Protein AF-0000000086685197 (afdb_homodimer)

Organism: NCBI:txid175570

Foldseek 3Di:
DDADDQVRVQVLCVVLVVLLVVLVVLVVLLVQQVQCADDVRDDDPQDHDVSNVVSVVSNVVSVVVSVVSQWDFPDVVWTKTWGWHDDPNFTKTQIDTPPDPTRFWIAGPVPPDVRIDGHDD/DDADDQVRVQVLCVVLVVLLVVLVVLVVLLVQQVQCADDVRDHDPQDHDVSNVVSVVSNVVSVVVSVVSQWDFPDVVWTKTWGWHDDPNFTKTQIDTPPDPTRFWIAGPVPPDVRIDGHDD

Sequence (242 aa):
MGLFTVPQARAELTRLRPVLDEIVVVRADLVELTAALAVGGPPTDLGGLPERKAAEARLNELMTEVQETGADLKGVAPLLLDFPADLDGVPVLLCWLEGEAELTWYHRTDLGFPGRRRLADMGLFTVPQARAELTRLRPVLDEIVVVRADLVELTAALAVGGPPTDLGGLPERKAAEARLNELMTEVQETGADLKGVAPLLLDFPADLDGVPVLLCWLEGEAELTWYHRTDLGFPGRRRLAD

pLDDT: mean 96.23, std 4.69, range [62.31, 98.88]

Radius of gyration: 19.55 Å; Cα contacts (8 Å, |Δi|>4): 375; chains: 2; bounding box: 46×55×46 Å

Solvent-accessible surface area (backbone atoms only — not comparable to full-atom values): 13184 Å² total; per-residue (Å²): 134,82,71,41,52,69,70,55,44,47,50,50,48,61,69,41,42,68,54,55,56,46,42,48,53,35,44,15,49,29,46,50,38,52,48,32,70,38,92,86,32,58,86,64,92,81,62,50,68,71,45,31,53,50,30,50,54,49,41,50,53,48,54,51,58,51,53,71,72,65,41,40,75,76,37,77,76,61,38,28,38,28,31,48,25,65,58,96,85,40,61,26,27,42,36,35,46,52,68,38,92,63,75,52,31,26,21,42,68,89,59,37,73,54,28,36,41,73,54,81,130,133,83,73,40,50,73,70,55,45,46,51,51,49,60,70,40,42,68,53,55,55,46,44,49,53,35,43,14,49,30,47,51,37,52,47,31,69,37,93,89,32,58,86,63,92,83,62,50,69,71,46,32,52,49,30,51,53,49,42,52,52,48,54,51,58,51,51,72,72,68,41,41,75,76,37,78,74,60,39,30,38,29,32,48,24,67,59,96,85,39,61,27,25,42,37,35,46,51,69,39,91,64,74,51,31,26,21,42,67,90,58,37,72,56,28,38,40,74,55,82,132

Structure (mmCIF, N/CA/C/O backbone):
data_AF-0000000086685197-model_v1
#
loop_
_entity.id
_entity.type
_entity.pdbx_description
1 polymer 'DUF2203 domain-containing protein'
#
loop_
_atom_site.group_PDB
_atom_site.id
_atom_site.type_symbol
_atom_site.label_atom_id
_atom_site.label_alt_id
_atom_site.label_comp_id
_atom_site.label_asym_id
_atom_site.label_entity_id
_atom_site.label_seq_id
_atom_site.pdbx_PDB_ins_code
_atom_site.Cartn_x
_atom_site.Cartn_y
_atom_site.Cartn_z
_atom_site.occupancy
_atom_site.B_iso_or_equiv
_atom_site.auth_seq_id
_atom_site.auth_comp_id
_atom_site.auth_asym_id
_atom_site.auth_atom_id
_atom_site.pdbx_PDB_model_num
ATOM 1 N N . MET A 1 1 ? -23.672 9.43 1.487 1 62.31 1 MET A N 1
ATOM 2 C CA . MET A 1 1 ? -23.172 8.453 2.453 1 62.31 1 MET A CA 1
ATOM 3 C C . MET A 1 1 ? -22.594 9.141 3.682 1 62.31 1 MET A C 1
ATOM 5 O O . MET A 1 1 ? -22.141 10.289 3.6 1 62.31 1 MET A O 1
ATOM 9 N N . GLY A 1 2 ? -22.953 8.672 4.969 1 82.62 2 GLY A N 1
ATOM 10 C CA . GLY A 1 2 ? -22.641 9.414 6.18 1 82.62 2 GLY A CA 1
ATOM 11 C C . GLY A 1 2 ? -21.188 9.297 6.586 1 82.62 2 GLY A C 1
ATOM 12 O O . GLY A 1 2 ? -20.422 8.523 6 1 82.62 2 GLY A O 1
ATOM 13 N N . LEU A 1 3 ? -20.609 10.195 7.43 1 94 3 LEU A N 1
ATOM 14 C CA . LEU A 1 3 ? -19.266 10.219 8 1 94 3 LEU A CA 1
ATOM 15 C C . LEU A 1 3 ? -19.094 9.094 9.008 1 94 3 LEU A C 1
ATOM 17 O O . LEU A 1 3 ? -20.031 8.711 9.703 1 94 3 LEU A O 1
ATOM 21 N N . PHE A 1 4 ? -17.953 8.469 8.984 1 97.38 4 PHE A N 1
ATOM 22 C CA . PHE A 1 4 ? -17.594 7.473 9.984 1 97.38 4 PHE A CA 1
ATOM 23 C C . PHE A 1 4 ? -16.859 8.117 11.148 1 97.38 4 PHE A C 1
ATOM 25 O O . PHE A 1 4 ? -16.125 9.086 10.969 1 97.38 4 PHE A O 1
ATOM 32 N N . THR A 1 5 ? -17.141 7.512 12.305 1 96.81 5 THR A N 1
ATOM 33 C CA . THR A 1 5 ? -16.172 7.691 13.383 1 96.81 5 THR A CA 1
ATOM 34 C C . THR A 1 5 ? -15.047 6.676 13.266 1 96.81 5 THR A C 1
ATOM 36 O O . THR A 1 5 ? -15.164 5.684 12.539 1 96.81 5 THR A O 1
ATOM 39 N N . VAL A 1 6 ? -13.969 6.957 14.031 1 97.25 6 VAL A N 1
ATOM 40 C CA . VAL A 1 6 ? -12.828 6.047 14 1 97.25 6 VAL A CA 1
ATOM 41 C C . VAL A 1 6 ? -13.266 4.656 14.461 1 97.25 6 VAL A C 1
ATOM 43 O O . VAL A 1 6 ? -13.016 3.66 13.781 1 97.25 6 VAL A O 1
ATOM 46 N N . PRO A 1 7 ? -14.023 4.5 15.602 1 97.44 7 PRO A N 1
ATOM 47 C CA . PRO A 1 7 ? -14.461 3.164 16.016 1 97.44 7 PRO A CA 1
ATOM 48 C C . PRO A 1 7 ? -15.352 2.49 14.977 1 97.44 7 PRO A C 1
ATOM 50 O O . PRO A 1 7 ? -15.242 1.282 14.75 1 97.44 7 PRO A O 1
ATOM 53 N N . GLN A 1 8 ? -16.219 3.207 14.328 1 97.06 8 GLN A N 1
ATOM 54 C CA . GLN A 1 8 ? -17.094 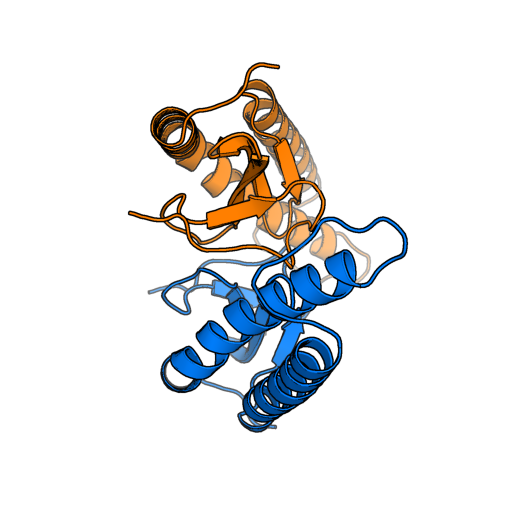2.645 13.305 1 97.06 8 GLN A CA 1
ATOM 55 C C . GLN A 1 8 ? -16.297 2.137 12.109 1 97.06 8 GLN A C 1
ATOM 57 O O . GLN A 1 8 ? -16.562 1.049 11.594 1 97.06 8 GLN A O 1
ATOM 62 N N . ALA A 1 9 ? -15.375 2.961 11.68 1 97.56 9 ALA A N 1
ATOM 63 C CA . ALA A 1 9 ? -14.523 2.566 10.562 1 97.56 9 ALA A CA 1
ATOM 64 C C . ALA A 1 9 ? -13.727 1.31 10.891 1 97.56 9 ALA A C 1
ATOM 66 O O . ALA A 1 9 ? -13.609 0.405 10.062 1 97.56 9 ALA A O 1
ATOM 67 N N . ARG A 1 10 ? -13.172 1.265 12.117 1 97.88 10 ARG A N 1
ATOM 68 C CA . ARG A 1 10 ? -12.406 0.1 12.547 1 97.88 10 ARG A CA 1
ATOM 69 C C . ARG A 1 10 ? -13.281 -1.146 12.594 1 97.88 10 ARG A C 1
ATOM 71 O O . ARG A 1 10 ? -12.852 -2.234 12.211 1 97.88 10 ARG A O 1
ATOM 78 N N . ALA A 1 11 ? -14.477 -0.985 13.031 1 97.44 11 ALA A N 1
ATOM 79 C CA . ALA A 1 11 ? -15.414 -2.107 13.07 1 97.44 11 ALA A CA 1
ATOM 80 C C . ALA A 1 11 ? -15.742 -2.59 11.656 1 97.44 11 ALA A C 1
ATOM 82 O O . ALA A 1 11 ? -15.797 -3.795 11.406 1 97.44 11 ALA A O 1
ATOM 83 N N . GLU A 1 12 ? -15.992 -1.615 10.805 1 97 12 GLU A N 1
ATOM 84 C CA . GLU A 1 12 ? -16.281 -1.968 9.422 1 97 12 GLU A CA 1
ATOM 85 C C . GLU A 1 12 ? -15.102 -2.676 8.766 1 97 12 GLU A C 1
ATOM 87 O O . GLU A 1 12 ? -15.281 -3.654 8.039 1 97 12 GLU A O 1
ATOM 92 N N . LEU A 1 13 ? -13.93 -2.186 8.984 1 97.62 13 LEU A N 1
ATOM 93 C CA . LEU A 1 13 ? -12.734 -2.834 8.445 1 97.62 13 LEU A CA 1
ATOM 94 C C . LEU A 1 13 ? -12.617 -4.262 8.969 1 97.62 13 LEU A C 1
ATOM 96 O O . LEU A 1 13 ? -12.312 -5.184 8.211 1 97.62 13 LEU A O 1
ATOM 100 N N . THR A 1 14 ? -12.805 -4.438 10.242 1 97.62 14 THR A N 1
ATOM 101 C CA . THR A 1 14 ? -12.742 -5.766 10.836 1 97.62 14 THR A CA 1
ATOM 102 C C . THR A 1 14 ? -13.727 -6.711 10.156 1 97.62 14 THR A C 1
ATOM 104 O O . THR A 1 14 ? -13.383 -7.848 9.836 1 97.62 14 THR A O 1
ATOM 107 N N . ARG A 1 15 ? -14.898 -6.246 9.883 1 96.56 15 ARG A N 1
ATOM 108 C CA . ARG A 1 15 ? -15.93 -7.035 9.211 1 96.56 15 ARG A CA 1
ATOM 109 C C . ARG A 1 15 ? -15.508 -7.387 7.793 1 96.56 15 ARG A C 1
ATOM 111 O O . ARG A 1 15 ? -15.797 -8.484 7.309 1 96.56 15 ARG A O 1
ATOM 118 N N . LEU A 1 16 ? -14.805 -6.484 7.172 1 97.44 16 LEU A N 1
ATOM 119 C CA . LEU A 1 16 ? -14.438 -6.621 5.766 1 97.44 16 LEU A CA 1
ATOM 120 C C . LEU A 1 16 ? -13.188 -7.477 5.605 1 97.44 16 LEU A C 1
ATOM 122 O O . LEU A 1 16 ? -12.852 -7.891 4.492 1 97.44 16 LEU A O 1
ATOM 126 N N . ARG A 1 17 ? -12.547 -7.777 6.664 1 97.75 17 ARG A N 1
ATOM 127 C CA . ARG A 1 17 ? -11.219 -8.375 6.598 1 97.75 17 ARG A CA 1
ATOM 128 C C . ARG A 1 17 ? -11.242 -9.672 5.793 1 97.75 17 ARG A C 1
ATOM 130 O O . ARG A 1 17 ? -10.422 -9.859 4.887 1 97.75 17 ARG A O 1
ATOM 137 N N . PRO A 1 18 ? -12.188 -10.586 6.031 1 98 18 PRO A N 1
ATOM 138 C CA . PRO A 1 18 ? -12.188 -11.812 5.234 1 98 18 PRO A CA 1
ATOM 139 C C . PRO A 1 18 ? -12.367 -11.547 3.74 1 98 18 PRO A C 1
ATOM 141 O O . PRO A 1 18 ? -11.773 -12.242 2.91 1 98 18 PRO A O 1
ATOM 144 N N . VAL A 1 19 ? -13.195 -10.578 3.426 1 98.25 19 VAL A N 1
ATOM 145 C CA . VAL A 1 19 ? -13.438 -10.211 2.037 1 98.25 19 VAL A CA 1
ATOM 146 C C . VAL A 1 19 ? -12.164 -9.648 1.416 1 98.25 19 VAL A C 1
ATOM 148 O O . VAL A 1 19 ? -11.773 -10.047 0.314 1 98.25 19 VAL A O 1
ATOM 151 N N . LEU A 1 20 ? -11.492 -8.781 2.117 1 98.12 20 LEU A N 1
ATOM 152 C CA . LEU A 1 20 ? -10.266 -8.156 1.633 1 98.12 20 LEU A CA 1
ATOM 153 C C . LEU A 1 20 ? -9.164 -9.188 1.448 1 98.12 20 LEU A C 1
ATOM 155 O O . LEU A 1 20 ? -8.438 -9.156 0.452 1 98.12 20 LEU A O 1
ATOM 159 N N . ASP A 1 21 ? -9.062 -10.102 2.379 1 98.06 21 ASP A N 1
ATOM 160 C CA . ASP A 1 21 ? -8.078 -11.172 2.266 1 98.06 21 ASP A CA 1
ATOM 161 C C . ASP A 1 21 ? -8.328 -12.023 1.022 1 98.06 21 ASP A C 1
ATOM 163 O O . ASP A 1 21 ? -7.391 -12.391 0.317 1 98.06 21 ASP A O 1
ATOM 167 N N . GLU A 1 22 ? -9.57 -12.289 0.826 1 98.62 22 GLU A N 1
ATOM 168 C CA . GLU A 1 22 ? -9.906 -13.094 -0.341 1 98.62 22 GLU A CA 1
ATOM 169 C C . GLU A 1 22 ? -9.633 -12.336 -1.637 1 98.62 22 GLU A C 1
ATOM 171 O O . GLU A 1 22 ? -9.195 -12.93 -2.627 1 98.62 22 GLU A O 1
ATOM 176 N N . ILE A 1 23 ? -9.914 -11.062 -1.688 1 98.62 23 ILE A N 1
ATOM 177 C CA . ILE A 1 23 ? -9.648 -10.25 -2.871 1 98.62 23 ILE A CA 1
ATOM 178 C C . ILE A 1 23 ? -8.18 -10.383 -3.271 1 98.62 23 ILE A C 1
ATOM 180 O O . ILE A 1 23 ? -7.867 -10.586 -4.445 1 98.62 23 ILE A O 1
ATOM 184 N N . VAL A 1 24 ? -7.32 -10.336 -2.322 1 98.56 24 VAL A N 1
ATOM 185 C CA . VAL A 1 24 ? -5.887 -10.383 -2.59 1 98.56 24 VAL A CA 1
ATOM 186 C C . VAL A 1 24 ? -5.516 -11.734 -3.197 1 98.56 24 VAL A C 1
ATOM 188 O O . VAL A 1 24 ? -4.734 -11.797 -4.148 1 98.56 24 VAL A O 1
ATOM 191 N N . VAL A 1 25 ? -6.09 -12.781 -2.717 1 98.5 25 VAL A N 1
ATOM 192 C CA . VAL A 1 25 ? -5.801 -14.125 -3.213 1 98.5 25 VAL A CA 1
ATOM 193 C C . VAL A 1 25 ? -6.355 -14.281 -4.625 1 98.5 25 VAL A C 1
ATOM 195 O O . VAL A 1 25 ? -5.652 -14.742 -5.531 1 98.5 25 VAL A O 1
ATOM 198 N N . VAL A 1 26 ? -7.578 -13.898 -4.785 1 98.81 26 VAL A N 1
ATOM 199 C CA . VAL A 1 26 ? -8.242 -14.078 -6.07 1 98.81 26 VAL A CA 1
ATOM 200 C C . VAL A 1 26 ? -7.59 -13.188 -7.121 1 98.81 26 VAL A C 1
ATOM 202 O O . VAL A 1 26 ? -7.449 -13.586 -8.281 1 98.81 26 VAL A O 1
ATOM 205 N N . ARG A 1 27 ? -7.238 -11.984 -6.734 1 98.81 27 ARG A N 1
ATOM 206 C CA . ARG A 1 27 ? -6.52 -11.086 -7.637 1 98.81 27 ARG A CA 1
ATOM 207 C C . ARG A 1 27 ? -5.242 -11.734 -8.156 1 98.81 27 ARG A C 1
ATOM 209 O O . ARG A 1 27 ? -4.977 -11.727 -9.359 1 98.81 27 ARG A O 1
ATOM 216 N N . ALA A 1 28 ? -4.516 -12.32 -7.254 1 98.62 28 ALA A N 1
ATOM 217 C CA . ALA A 1 28 ? -3.27 -12.984 -7.637 1 98.62 28 ALA A CA 1
ATOM 218 C C . ALA A 1 28 ? -3.537 -14.156 -8.57 1 98.62 28 ALA A C 1
ATOM 220 O O . ALA A 1 28 ? -2.803 -14.367 -9.539 1 98.62 28 ALA A O 1
ATOM 221 N N . ASP A 1 29 ? -4.555 -14.922 -8.258 1 98.75 29 ASP A N 1
ATOM 222 C CA . ASP A 1 29 ? -4.93 -16.031 -9.125 1 98.75 29 ASP A CA 1
ATOM 223 C C . ASP A 1 29 ? -5.285 -15.539 -10.531 1 98.75 29 ASP A C 1
ATOM 225 O O . ASP A 1 29 ? -4.848 -16.125 -11.523 1 98.75 29 ASP A O 1
ATOM 229 N N . LEU A 1 30 ? -6.055 -14.516 -10.547 1 98.75 30 LEU A N 1
ATOM 230 C CA . LEU A 1 30 ? -6.516 -13.984 -11.828 1 98.75 30 LEU A CA 1
ATOM 231 C C . LEU A 1 30 ? -5.34 -13.523 -12.68 1 98.75 30 LEU A C 1
ATOM 233 O O . LEU A 1 30 ? -5.281 -13.812 -13.875 1 98.75 30 LEU A O 1
ATOM 237 N N . VAL A 1 31 ? -4.457 -12.867 -12.086 1 98.56 31 VAL A N 1
ATOM 238 C CA . VAL A 1 31 ? -3.281 -12.367 -12.789 1 98.56 31 VAL A CA 1
ATOM 239 C C . VAL A 1 31 ? -2.453 -13.539 -13.32 1 98.56 31 VAL A C 1
ATOM 241 O O . VAL A 1 31 ? -2.014 -13.523 -14.469 1 98.56 31 VAL A O 1
ATOM 244 N N . GLU A 1 32 ? -2.211 -14.5 -12.461 1 98.44 32 GLU A N 1
ATOM 245 C CA . GLU A 1 32 ? -1.423 -15.664 -12.867 1 98.44 32 GLU A CA 1
ATOM 246 C C . GLU A 1 32 ? -2.107 -16.422 -14 1 98.44 32 GLU A C 1
ATOM 248 O O . GLU A 1 32 ? -1.463 -16.797 -14.984 1 98.44 32 GLU A O 1
ATOM 253 N N . LEU A 1 33 ? -3.381 -16.672 -13.891 1 98.69 33 LEU A N 1
ATOM 254 C CA . LEU A 1 33 ? -4.148 -17.359 -14.922 1 98.69 33 LEU A CA 1
ATOM 255 C C . LEU A 1 33 ? -4.125 -16.594 -16.234 1 98.69 33 LEU A C 1
ATOM 257 O O . LEU A 1 33 ? -3.98 -17.188 -17.312 1 98.69 33 LEU A O 1
ATOM 261 N N . THR A 1 34 ? -4.285 -15.281 -16.125 1 98.56 34 THR A N 1
ATOM 262 C CA . THR A 1 34 ? -4.273 -14.438 -17.328 1 98.56 34 THR A CA 1
ATOM 263 C C . THR A 1 34 ? -2.932 -14.547 -18.047 1 98.56 34 THR A C 1
ATOM 265 O O . THR A 1 34 ? -2.889 -14.703 -19.266 1 98.56 34 THR A O 1
ATOM 268 N N . ALA A 1 35 ? -1.875 -14.445 -17.266 1 97.81 35 ALA A N 1
ATOM 269 C CA . ALA A 1 35 ? -0.54 -14.562 -17.844 1 97.81 35 ALA A CA 1
ATOM 270 C C . ALA A 1 35 ? -0.349 -15.93 -18.5 1 97.81 35 ALA A C 1
ATOM 272 O O . ALA A 1 35 ? 0.244 -16.031 -19.578 1 97.81 35 ALA A O 1
ATOM 273 N N . ALA A 1 36 ? -0.825 -16.938 -17.875 1 97.56 36 ALA A N 1
ATOM 274 C CA . ALA A 1 36 ? -0.65 -18.297 -18.359 1 97.56 36 ALA A CA 1
ATOM 275 C C . ALA A 1 36 ? -1.398 -18.516 -19.672 1 97.56 36 ALA A C 1
ATOM 277 O O . ALA A 1 36 ? -0.984 -19.312 -20.516 1 97.56 36 ALA A O 1
ATOM 278 N N . LEU A 1 37 ? -2.498 -17.797 -19.844 1 97.56 37 LEU A N 1
ATOM 279 C CA . LEU A 1 37 ? -3.361 -17.984 -21.016 1 97.56 37 LEU A CA 1
ATOM 280 C C . LEU A 1 37 ? -2.877 -17.156 -22.188 1 97.56 37 LEU A C 1
ATOM 282 O O . LEU A 1 37 ? -3.379 -17.312 -23.312 1 97.56 37 LEU A O 1
ATOM 286 N N . ALA A 1 38 ? -1.922 -16.281 -21.938 1 96.38 38 ALA A N 1
ATOM 287 C CA . ALA A 1 38 ? -1.331 -15.531 -23.031 1 96.38 38 ALA A CA 1
ATOM 288 C C . ALA A 1 38 ? -0.514 -16.438 -23.953 1 96.38 38 ALA A C 1
ATOM 290 O O . ALA A 1 38 ? -0.063 -17.5 -23.531 1 96.38 38 ALA A O 1
ATOM 291 N N . VAL A 1 39 ? -0.346 -16.031 -25.203 1 95.25 39 VAL A N 1
ATOM 292 C CA . VAL A 1 39 ? 0.498 -16.781 -26.125 1 95.25 39 VAL A CA 1
ATOM 293 C C . VAL A 1 39 ? 1.918 -16.875 -25.578 1 95.25 39 VAL A C 1
ATOM 295 O O . VAL A 1 39 ? 2.57 -15.852 -25.344 1 95.25 39 VAL A O 1
ATOM 298 N N . GLY A 1 40 ? 2.422 -18.078 -25.344 1 94 40 GLY A N 1
ATOM 299 C CA . GLY A 1 40 ? 3.766 -18.297 -24.828 1 94 40 GLY A CA 1
ATOM 300 C C . GLY A 1 40 ? 3.869 -18.078 -23.344 1 94 40 GLY A C 1
ATOM 301 O O . GLY A 1 40 ? 4.973 -17.969 -22.797 1 94 40 GLY A O 1
ATOM 302 N N . GLY A 1 41 ? 2.74 -18 -22.688 1 93.31 41 GLY A N 1
ATOM 303 C CA . GLY A 1 41 ? 2.744 -17.781 -21.25 1 93.31 41 GLY A CA 1
ATOM 304 C C . GLY A 1 41 ? 3.201 -18.984 -20.453 1 93.31 41 GLY A C 1
ATOM 305 O O . GLY A 1 41 ? 3.027 -20.125 -20.906 1 93.31 41 GLY A O 1
ATOM 306 N N . PRO A 1 42 ? 3.84 -18.719 -19.391 1 91.94 42 PRO A N 1
ATOM 307 C CA . PRO A 1 42 ? 4.266 -19.844 -18.562 1 91.94 42 PRO A CA 1
ATOM 308 C C . PRO A 1 42 ? 3.094 -20.688 -18.047 1 91.94 42 PRO A C 1
ATOM 310 O O . PRO A 1 42 ? 2.016 -20.141 -17.781 1 91.94 42 PRO A O 1
ATOM 313 N N . PRO A 1 43 ? 3.35 -21.969 -17.906 1 92.44 43 PRO A N 1
ATOM 314 C CA . PRO A 1 43 ? 2.277 -22.828 -17.375 1 92.44 43 PRO A CA 1
ATOM 315 C C . PRO A 1 43 ? 1.929 -22.516 -15.922 1 92.44 43 PRO A C 1
ATOM 317 O O . PRO A 1 43 ? 2.707 -21.859 -15.227 1 92.44 43 PRO A O 1
ATOM 320 N N . THR A 1 44 ? 0.73 -22.844 -15.516 1 96.44 44 THR A N 1
ATOM 321 C CA . THR A 1 44 ? 0.272 -22.703 -14.133 1 96.44 44 THR A CA 1
ATOM 322 C C . THR A 1 44 ? -0.545 -23.906 -13.711 1 96.44 44 THR A C 1
ATOM 324 O O . THR A 1 44 ? -1.189 -24.562 -14.539 1 96.44 44 THR A O 1
ATOM 327 N N . ASP A 1 45 ? -0.482 -24.141 -12.438 1 96.19 45 ASP A N 1
ATOM 328 C CA . ASP A 1 45 ? -1.273 -25.234 -11.891 1 96.19 45 ASP A CA 1
ATOM 329 C C . ASP A 1 45 ? -2.666 -24.766 -11.477 1 96.19 45 ASP A C 1
ATOM 331 O O . ASP A 1 45 ? -3.484 -25.562 -11.008 1 96.19 45 ASP A O 1
ATOM 335 N N . LEU A 1 46 ? -3.041 -23.5 -11.719 1 97.81 46 LEU A N 1
ATOM 336 C CA . LEU A 1 46 ? -4.289 -22.922 -11.219 1 97.81 46 LEU A CA 1
ATOM 337 C C . LEU A 1 46 ? -5.449 -23.266 -12.148 1 97.81 46 LEU A C 1
ATOM 339 O O . LEU A 1 46 ? -6.613 -23.078 -11.781 1 97.81 46 LEU A O 1
ATOM 343 N N . GLY A 1 47 ? -5.164 -23.734 -13.359 1 97.69 47 GLY A N 1
ATOM 344 C CA . GLY A 1 47 ? -6.207 -24.078 -14.312 1 97.69 47 GLY A CA 1
ATOM 345 C C . GLY A 1 47 ? -6.109 -23.312 -15.617 1 97.69 47 GLY A C 1
ATOM 346 O O . GLY A 1 47 ? -5.012 -22.969 -16.062 1 97.69 47 GLY A O 1
ATOM 347 N N . GLY A 1 48 ? -7.27 -23.141 -16.312 1 97.56 48 GLY A N 1
ATOM 348 C CA . GLY A 1 48 ? -7.324 -22.469 -17.594 1 97.56 48 GLY A CA 1
ATOM 349 C C . GLY A 1 48 ? -8.406 -21.406 -17.672 1 97.56 48 GLY A C 1
ATOM 350 O O . GLY A 1 48 ? -8.602 -20.656 -16.719 1 97.56 48 GLY A O 1
ATOM 351 N N . LEU A 1 49 ? -8.961 -21.375 -18.828 1 98.31 49 LEU A N 1
ATOM 352 C CA . LEU A 1 49 ? -9.93 -20.328 -19.109 1 98.31 49 LEU A CA 1
ATOM 353 C C . LEU A 1 49 ? -11.109 -20.391 -18.156 1 98.31 49 LEU A C 1
ATOM 355 O O . LEU A 1 49 ? -11.562 -19.359 -17.641 1 98.31 49 LEU A O 1
ATOM 359 N N . PRO A 1 50 ? -11.648 -21.594 -17.859 1 98.69 50 PRO A N 1
ATOM 360 C CA . PRO A 1 50 ? -12.766 -21.625 -16.922 1 98.69 50 PRO A CA 1
ATOM 361 C C . PRO A 1 50 ? -12.406 -21.047 -15.547 1 98.69 50 PRO A C 1
ATOM 363 O O . PRO A 1 50 ? -13.188 -20.297 -14.961 1 98.69 50 PRO A O 1
ATOM 366 N N . GLU A 1 51 ? -11.219 -21.328 -15.055 1 98.81 51 GLU A N 1
ATOM 367 C CA . GLU A 1 51 ? -10.75 -20.812 -13.766 1 98.81 51 GLU A CA 1
ATOM 368 C C . GLU A 1 51 ? -10.539 -19.312 -13.812 1 98.81 51 GLU A C 1
ATOM 370 O O . GLU A 1 51 ? -10.828 -18.609 -12.844 1 98.81 51 GLU A O 1
ATOM 375 N N . ARG A 1 52 ? -9.984 -18.844 -14.898 1 98.75 52 ARG A N 1
ATOM 376 C CA . ARG A 1 52 ? -9.797 -17.406 -15.031 1 98.75 52 ARG A CA 1
ATOM 377 C C . ARG A 1 52 ? -11.125 -16.672 -14.961 1 98.75 52 ARG A C 1
ATOM 379 O O . ARG A 1 52 ? -11.25 -15.656 -14.266 1 98.75 52 ARG A O 1
ATOM 386 N N . LYS A 1 53 ? -12.094 -17.188 -15.688 1 98.81 53 LYS A N 1
ATOM 387 C CA . LYS A 1 53 ? -13.422 -16.578 -15.695 1 98.81 53 LYS A CA 1
ATOM 388 C C . LYS A 1 53 ? -14.055 -16.609 -14.305 1 98.81 53 LYS A C 1
ATOM 390 O O . LYS A 1 53 ? -14.688 -15.648 -13.883 1 98.81 53 LYS A O 1
ATOM 395 N N . ALA A 1 54 ? -13.883 -17.703 -13.648 1 98.88 54 ALA A N 1
ATOM 396 C CA . ALA A 1 54 ? -14.406 -17.828 -12.289 1 98.88 54 ALA A CA 1
ATOM 397 C C . ALA A 1 54 ? -13.734 -16.828 -11.352 1 98.88 54 ALA A C 1
ATOM 399 O O . ALA A 1 54 ? -14.398 -16.203 -10.516 1 98.88 54 ALA A O 1
ATOM 400 N N . ALA A 1 55 ? -12.43 -16.688 -11.438 1 98.81 55 ALA A N 1
ATOM 401 C CA . ALA A 1 55 ? -11.688 -15.742 -10.617 1 98.81 55 ALA A CA 1
ATOM 402 C C . ALA A 1 55 ? -12.148 -14.312 -10.875 1 98.81 55 ALA A C 1
ATOM 404 O O . ALA A 1 55 ? -12.297 -13.516 -9.945 1 98.81 55 ALA A O 1
ATOM 405 N N . GLU A 1 56 ? -12.305 -14.023 -12.125 1 98.81 56 GLU A N 1
ATOM 406 C CA . GLU A 1 56 ? -12.773 -12.688 -12.5 1 98.81 56 GLU A CA 1
ATOM 407 C C . GLU A 1 56 ? -14.148 -12.406 -11.898 1 98.81 56 GLU A C 1
ATOM 409 O O . GLU A 1 56 ? -14.375 -11.328 -11.336 1 98.81 56 GLU A O 1
ATOM 414 N N . ALA A 1 57 ? -15.062 -13.32 -12.094 1 98.81 57 ALA A N 1
ATOM 415 C CA . ALA A 1 57 ? -16.406 -13.172 -11.547 1 98.81 57 ALA A CA 1
ATOM 416 C C . ALA A 1 57 ? -16.359 -13.008 -10.031 1 98.81 57 ALA A C 1
ATOM 418 O O . ALA A 1 57 ? -17.047 -12.133 -9.477 1 98.81 57 ALA A O 1
ATOM 419 N N . ARG A 1 58 ? -15.578 -13.844 -9.391 1 98.81 58 ARG A N 1
ATOM 420 C CA . ARG A 1 58 ? -15.461 -13.797 -7.938 1 98.81 58 ARG A CA 1
ATOM 421 C C . ARG A 1 58 ? -14.891 -12.461 -7.48 1 98.81 58 ARG A C 1
ATOM 423 O O . ARG A 1 58 ? -15.375 -11.859 -6.516 1 98.81 58 ARG A O 1
ATOM 430 N N . LEU A 1 59 ? -13.828 -12 -8.117 1 98.5 59 LEU A N 1
ATOM 431 C CA . LEU A 1 59 ? -13.234 -10.711 -7.773 1 98.5 59 LEU A CA 1
ATOM 432 C C . LEU A 1 59 ? -14.258 -9.594 -7.867 1 98.5 59 LEU A C 1
ATOM 434 O O . LEU A 1 59 ? -14.344 -8.75 -6.973 1 98.5 59 LEU A O 1
ATOM 438 N N . ASN A 1 60 ? -15.047 -9.617 -8.898 1 98.12 60 ASN A N 1
ATOM 439 C CA . ASN A 1 60 ? -16.094 -8.609 -9.078 1 98.12 60 ASN A CA 1
ATOM 440 C C . ASN A 1 60 ? -17.109 -8.648 -7.945 1 98.12 60 ASN A C 1
ATOM 442 O O . ASN A 1 60 ? -17.531 -7.602 -7.457 1 98.12 60 ASN A O 1
ATOM 446 N N . GLU A 1 61 ? -17.5 -9.805 -7.594 1 98.12 61 GLU A N 1
ATOM 447 C CA . GLU A 1 61 ? -18.438 -9.961 -6.484 1 98.12 61 GLU A CA 1
ATOM 448 C C . GLU A 1 61 ? -17.859 -9.391 -5.191 1 98.12 61 GLU A C 1
ATOM 450 O O . GLU A 1 61 ? -18.562 -8.68 -4.461 1 98.12 61 GLU A O 1
ATOM 455 N N . LEU A 1 62 ? -16.641 -9.742 -4.902 1 98.06 62 LEU A N 1
ATOM 456 C CA . LEU A 1 62 ? -15.984 -9.289 -3.682 1 98.06 62 LEU A CA 1
ATOM 457 C C . LEU A 1 62 ? -15.852 -7.766 -3.668 1 98.06 62 LEU A C 1
ATOM 459 O O . LEU A 1 62 ? -16.109 -7.125 -2.645 1 98.06 62 LEU A O 1
ATOM 463 N N . MET A 1 63 ? -15.469 -7.215 -4.816 1 96 63 MET A N 1
ATOM 464 C CA . MET A 1 63 ? -15.336 -5.766 -4.918 1 96 63 MET A CA 1
ATOM 465 C C . MET A 1 63 ? -16.688 -5.082 -4.68 1 96 63 MET A C 1
ATOM 467 O O . MET A 1 63 ? -16.75 -4.031 -4.043 1 96 63 MET A O 1
ATOM 471 N N . THR A 1 64 ? -17.719 -5.676 -5.176 1 95.38 64 THR A N 1
ATOM 472 C CA . THR A 1 64 ? -19.062 -5.164 -4.961 1 95.38 64 THR A CA 1
ATOM 473 C C . THR A 1 64 ? -19.422 -5.191 -3.479 1 95.38 64 THR A C 1
ATOM 475 O O . THR A 1 64 ? -20 -4.242 -2.957 1 95.38 64 THR A O 1
ATOM 478 N N . GLU A 1 65 ? -19.062 -6.242 -2.848 1 95.75 65 GLU A N 1
ATOM 479 C CA . GLU A 1 65 ? -19.312 -6.371 -1.417 1 95.75 65 GLU A CA 1
ATOM 480 C C . GLU A 1 65 ? -18.656 -5.246 -0.63 1 95.75 65 GLU A C 1
ATOM 482 O O . GLU A 1 65 ? -19.25 -4.695 0.297 1 95.75 65 GLU A O 1
ATOM 487 N N . VAL A 1 66 ? -17.422 -4.871 -0.929 1 95.25 66 VAL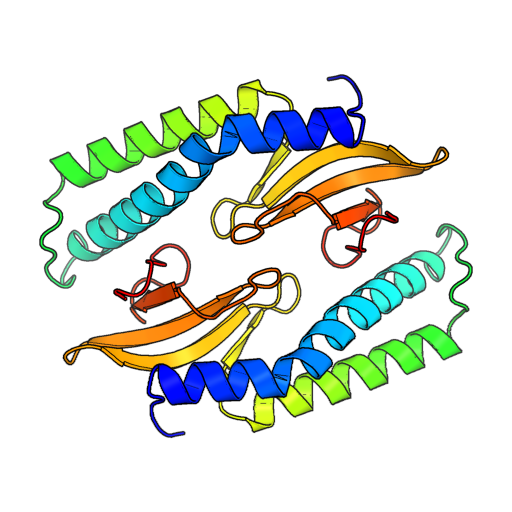 A N 1
ATOM 488 C CA . VAL A 1 66 ? -16.703 -3.797 -0.249 1 95.25 66 VAL A CA 1
ATOM 489 C C . VAL A 1 66 ? -17.438 -2.471 -0.468 1 95.25 66 VAL A C 1
ATOM 491 O O . VAL A 1 66 ? -17.625 -1.699 0.474 1 95.25 66 VAL A O 1
ATOM 494 N N . GLN A 1 67 ? -17.891 -2.25 -1.613 1 89.5 67 GLN A N 1
ATOM 495 C CA . GLN A 1 67 ? -18.5 -0.974 -1.988 1 89.5 67 GLN A CA 1
ATOM 496 C C . GLN A 1 67 ? -19.844 -0.772 -1.296 1 89.5 67 GLN A C 1
ATOM 498 O O . GLN A 1 67 ? -20.281 0.362 -1.103 1 89.5 67 GLN A O 1
ATOM 503 N N . GLU A 1 68 ? -20.422 -1.807 -0.896 1 90.81 68 GLU A N 1
ATOM 504 C CA . GLU A 1 68 ? -21.734 -1.729 -0.273 1 90.81 68 GLU A CA 1
ATOM 505 C C . GLU A 1 68 ? -21.641 -1.237 1.168 1 90.81 68 GLU A C 1
ATOM 507 O O . GLU A 1 68 ? -22.641 -0.834 1.762 1 90.81 68 GLU A O 1
ATOM 512 N N . THR A 1 69 ? -20.5 -1.174 1.829 1 88.31 69 THR A N 1
ATOM 513 C CA . THR A 1 69 ? -20.328 -0.826 3.234 1 88.31 69 THR A CA 1
ATOM 514 C C . THR A 1 69 ? -20.141 0.679 3.4 1 88.31 69 THR A C 1
ATOM 516 O O . THR A 1 69 ? -20.188 1.198 4.516 1 88.31 69 THR A O 1
ATOM 519 N N . GLY A 1 70 ? -19.969 1.472 2.406 1 85.94 70 GLY A N 1
ATOM 520 C CA . GLY A 1 70 ? -19.672 2.893 2.488 1 85.94 70 GLY A CA 1
ATOM 521 C C . GLY A 1 70 ? -18.188 3.199 2.416 1 85.94 70 GLY A C 1
ATOM 522 O O . GLY A 1 70 ? -17.781 4.363 2.312 1 85.94 70 GLY A O 1
ATOM 523 N N . ALA A 1 71 ? -17.406 2.189 2.635 1 91.31 71 ALA A N 1
ATOM 524 C CA . ALA A 1 71 ? -15.977 2.346 2.387 1 91.31 71 ALA A CA 1
ATOM 525 C C . ALA A 1 71 ? -15.703 2.715 0.931 1 91.31 71 ALA A C 1
ATOM 527 O O . ALA A 1 71 ? -16.406 2.242 0.027 1 91.31 71 ALA A O 1
ATOM 528 N N . ASP A 1 72 ? -14.789 3.578 0.761 1 94 72 ASP A N 1
ATOM 529 C CA . ASP A 1 72 ? -14.328 3.924 -0.581 1 94 72 ASP A CA 1
ATOM 530 C C . ASP A 1 72 ? -13.109 3.096 -0.974 1 94 72 ASP A C 1
ATOM 532 O O . ASP A 1 72 ? -12.031 3.26 -0.4 1 94 72 ASP A O 1
ATOM 536 N N . LEU A 1 73 ? -13.312 2.205 -1.85 1 95.12 73 LEU A N 1
ATOM 537 C CA . LEU A 1 73 ? -12.219 1.415 -2.395 1 95.12 73 LEU A CA 1
ATOM 538 C C . LEU A 1 73 ? -11.461 2.199 -3.461 1 95.12 73 LEU A C 1
ATOM 540 O O . LEU A 1 73 ? -11.906 2.299 -4.602 1 95.12 73 LEU A O 1
ATOM 544 N N . LYS A 1 74 ? -10.32 2.707 -3.197 1 95.06 74 LYS A N 1
ATOM 545 C CA . LYS A 1 74 ? -9.594 3.643 -4.047 1 95.06 74 LYS A CA 1
ATOM 546 C C . LYS A 1 74 ? -8.586 2.912 -4.934 1 95.06 74 LYS A C 1
ATOM 548 O O . LYS A 1 74 ? -8.133 3.453 -5.945 1 95.06 74 LYS A O 1
ATOM 553 N N . GLY A 1 75 ? -8.234 1.777 -4.602 1 94.56 75 GLY A N 1
ATOM 554 C CA . GLY A 1 75 ? -7.277 0.972 -5.348 1 94.56 75 GLY A CA 1
ATOM 555 C C . GLY A 1 75 ? -7.383 -0.51 -5.043 1 94.56 75 GLY A C 1
ATOM 556 O O . GLY A 1 75 ? -7.781 -0.896 -3.941 1 94.56 75 GLY A O 1
ATOM 557 N N . VAL A 1 76 ? -6.945 -1.339 -6.039 1 96.06 76 VAL A N 1
ATOM 558 C CA . VAL A 1 76 ? -7.109 -2.779 -5.883 1 96.06 76 VAL A CA 1
ATOM 559 C C . VAL A 1 76 ? -5.742 -3.447 -5.77 1 96.06 76 VAL A C 1
ATOM 561 O O . VAL A 1 76 ? -5.621 -4.547 -5.227 1 96.06 76 VAL A O 1
ATOM 564 N N . ALA A 1 77 ? -4.738 -2.879 -6.312 1 97.25 77 ALA A N 1
ATOM 565 C CA . ALA A 1 77 ? -3.371 -3.391 -6.238 1 97.25 77 ALA A CA 1
ATOM 566 C C . ALA A 1 77 ? -2.369 -2.256 -6.062 1 97.25 77 ALA A C 1
ATOM 568 O O . ALA A 1 77 ? -1.84 -1.727 -7.043 1 97.25 77 ALA A O 1
ATOM 569 N N . PRO A 1 78 ? -2.156 -1.873 -4.777 1 98.12 78 PRO A N 1
ATOM 570 C CA . PRO A 1 78 ? -2.66 -2.486 -3.547 1 98.12 78 PRO A CA 1
ATOM 571 C C . PRO A 1 78 ? -4.086 -2.053 -3.213 1 98.12 78 PRO A C 1
ATOM 573 O O . PRO A 1 78 ? -4.598 -1.098 -3.803 1 98.12 78 PRO A O 1
ATOM 576 N N . LEU A 1 79 ? -4.734 -2.818 -2.334 1 98.12 79 LEU A N 1
ATOM 577 C CA . LEU A 1 79 ? -6.008 -2.359 -1.795 1 98.12 79 LEU A CA 1
ATOM 578 C C . LEU A 1 79 ? -5.824 -1.088 -0.973 1 98.12 79 LEU A C 1
ATOM 580 O O . LEU A 1 79 ? -4.91 -1.002 -0.15 1 98.12 79 LEU A O 1
ATOM 584 N N . LEU A 1 80 ? -6.535 -0.137 -1.265 1 98.31 80 LEU A N 1
ATOM 585 C CA . LEU A 1 80 ? -6.633 1.119 -0.531 1 98.31 80 LEU A CA 1
ATOM 586 C C . LEU A 1 80 ? -8.086 1.433 -0.184 1 98.31 80 LEU A C 1
ATOM 588 O O . LEU A 1 80 ? -8.914 1.608 -1.076 1 98.31 80 LEU A O 1
ATOM 592 N N . LEU A 1 81 ? -8.375 1.429 1.113 1 97.75 81 LEU A N 1
ATOM 593 C CA . LEU A 1 81 ? -9.734 1.7 1.575 1 97.75 81 LEU A CA 1
ATOM 594 C C . LEU A 1 81 ? -9.781 2.986 2.393 1 97.75 81 LEU A C 1
ATOM 596 O O . LEU A 1 81 ? -9 3.162 3.33 1 97.75 81 LEU A O 1
ATOM 600 N N . ASP A 1 82 ? -10.719 3.812 2.047 1 98 82 ASP A N 1
ATOM 601 C CA . ASP A 1 82 ? -10.914 5.078 2.754 1 98 82 ASP A CA 1
ATOM 602 C C . ASP A 1 82 ? -12.312 5.164 3.355 1 98 82 ASP A C 1
ATOM 604 O O . ASP A 1 82 ? -13.297 4.789 2.713 1 98 82 ASP A O 1
ATOM 608 N N . PHE A 1 83 ? -12.375 5.621 4.551 1 97.88 83 PHE A N 1
ATOM 609 C CA . PHE A 1 83 ? -13.633 5.906 5.234 1 97.88 83 PHE A CA 1
ATOM 610 C C . PHE A 1 83 ? -13.781 7.402 5.488 1 97.88 83 PHE A C 1
ATOM 612 O O . PHE A 1 83 ? -13.016 7.98 6.27 1 97.88 83 PHE A O 1
ATOM 619 N N . PRO A 1 84 ? -14.727 7.988 4.805 1 97.5 84 PRO A N 1
ATOM 620 C CA . PRO A 1 84 ? -14.898 9.422 5.043 1 97.5 84 PRO A CA 1
ATOM 621 C C . PRO A 1 84 ? -15.195 9.75 6.508 1 97.5 84 PRO A C 1
ATOM 623 O O . PRO A 1 84 ? -15.977 9.047 7.152 1 97.5 84 PRO A O 1
ATOM 626 N N . ALA A 1 85 ? -14.5 10.789 6.992 1 97.69 85 ALA A N 1
ATOM 627 C CA . ALA A 1 85 ? -14.648 11.195 8.383 1 97.69 85 ALA A CA 1
ATOM 628 C C . ALA A 1 85 ? -14.344 12.68 8.562 1 97.69 85 ALA A C 1
ATOM 630 O O . ALA A 1 85 ? -14.047 13.375 7.59 1 97.69 85 ALA A O 1
ATOM 631 N N . ASP A 1 86 ? -14.648 13.125 9.695 1 96.94 86 ASP A N 1
ATOM 632 C CA . ASP A 1 86 ? -14.289 14.469 10.141 1 96.94 86 ASP A CA 1
ATOM 633 C C . ASP A 1 86 ? -13.438 14.422 11.406 1 96.94 86 ASP A C 1
ATOM 635 O O . ASP A 1 86 ? -13.789 13.742 12.367 1 96.94 86 ASP A O 1
ATOM 639 N N . LEU A 1 87 ? -12.273 15 11.289 1 94.88 87 LEU A N 1
ATOM 640 C CA . LEU A 1 87 ? -11.438 15.133 12.477 1 94.88 87 LEU A CA 1
ATOM 641 C C . LEU A 1 87 ? -11.258 16.609 12.852 1 94.88 87 LEU A C 1
ATOM 643 O O . LEU A 1 87 ? -10.562 17.344 12.156 1 94.88 87 LEU A O 1
ATOM 647 N N . ASP A 1 88 ? -11.945 17.031 13.992 1 91.94 88 ASP A N 1
ATOM 648 C CA . ASP A 1 88 ? -11.875 18.391 14.5 1 91.94 88 ASP A CA 1
ATOM 649 C C . ASP A 1 88 ? -12.281 19.406 13.422 1 91.94 88 ASP A C 1
ATOM 651 O O . ASP A 1 88 ? -11.594 20.406 13.211 1 91.94 88 ASP A O 1
ATOM 655 N N . GLY A 1 89 ? -13.227 19.062 12.648 1 92.94 89 GLY A N 1
ATOM 656 C CA . GLY A 1 89 ? -13.789 19.969 11.664 1 92.94 89 GLY A CA 1
ATOM 657 C C . GLY A 1 89 ? -13.086 19.906 10.32 1 92.94 89 GLY A C 1
ATOM 658 O O . GLY A 1 89 ? -13.445 20.641 9.391 1 92.94 89 GLY A O 1
ATOM 659 N N . VAL A 1 90 ? -12.094 19.141 10.188 1 94 90 VAL A N 1
ATOM 660 C CA . VAL A 1 90 ? -11.359 18.984 8.938 1 94 90 VAL A CA 1
ATOM 661 C C . VAL A 1 90 ? -11.805 17.688 8.242 1 94 90 VAL A C 1
ATOM 663 O O . VAL A 1 90 ? -11.734 16.609 8.828 1 94 90 VAL A O 1
ATOM 666 N N . PRO A 1 91 ? -12.289 17.797 7.02 1 96.75 91 PRO A N 1
ATOM 667 C CA . PRO A 1 91 ? -12.633 16.578 6.285 1 96.75 91 PRO A CA 1
ATOM 668 C C . PRO A 1 91 ? -11.414 15.695 5.996 1 96.75 91 PRO A C 1
ATOM 670 O O . PRO A 1 91 ? -10.422 16.172 5.445 1 96.75 91 PRO A O 1
ATOM 673 N N . VAL A 1 92 ? -11.547 14.414 6.426 1 98 92 VAL A N 1
ATOM 674 C CA . VAL A 1 92 ? -10.438 13.484 6.227 1 98 92 VAL A CA 1
ATOM 675 C C . VAL A 1 92 ? -10.969 12.148 5.695 1 98 92 VAL A C 1
ATOM 677 O O . VAL A 1 92 ? -12.188 11.945 5.629 1 98 92 VAL A O 1
ATOM 680 N N . LEU A 1 93 ? -10.102 11.352 5.258 1 98.38 93 LEU A N 1
ATOM 681 C CA . LEU A 1 93 ? -10.336 9.945 4.953 1 98.38 93 LEU A CA 1
ATOM 682 C C . LEU A 1 93 ? -9.516 9.047 5.875 1 98.38 93 LEU A C 1
ATOM 684 O O . LEU A 1 93 ? -8.289 9.125 5.895 1 98.38 93 LEU A O 1
ATOM 688 N N . LEU A 1 94 ? -10.211 8.234 6.707 1 98.5 94 LEU A N 1
ATOM 689 C CA . LEU A 1 94 ? -9.523 7.164 7.426 1 98.5 94 LEU A CA 1
ATOM 690 C C . LEU A 1 94 ? -9.062 6.078 6.461 1 98.5 94 LEU A C 1
ATOM 692 O O . LEU A 1 94 ? -9.875 5.469 5.766 1 98.5 94 LEU A O 1
ATOM 696 N N . CYS A 1 95 ? -7.801 5.91 6.449 1 98.69 95 CYS A N 1
ATOM 697 C CA . CYS A 1 95 ? -7.168 5.25 5.312 1 98.69 95 CYS A CA 1
ATOM 698 C C . CYS A 1 95 ? -6.52 3.938 5.734 1 98.69 95 CYS A C 1
ATOM 700 O O . CYS A 1 95 ? -5.668 3.922 6.629 1 98.69 95 CYS A O 1
ATOM 702 N N . TRP A 1 96 ? -6.875 2.883 5.059 1 98.56 96 TRP A N 1
ATOM 703 C CA . TRP A 1 96 ? -6.285 1.565 5.262 1 98.56 96 TRP A CA 1
ATOM 704 C C . TRP A 1 96 ? -5.602 1.074 3.99 1 98.56 96 TRP A C 1
ATOM 706 O O . TRP A 1 96 ? -6.168 1.164 2.898 1 98.56 96 TRP A O 1
ATOM 716 N N . LEU A 1 97 ? -4.457 0.623 4.168 1 98.62 97 LEU A N 1
ATOM 717 C CA . LEU A 1 97 ? -3.648 0.09 3.076 1 98.62 97 LEU A CA 1
ATOM 718 C C . LEU A 1 97 ? -3.463 -1.416 3.223 1 98.62 97 LEU A C 1
ATOM 720 O O . LEU A 1 97 ? -3.209 -1.91 4.324 1 98.62 97 LEU A O 1
ATOM 724 N N . GLU A 1 98 ? -3.602 -2.117 2.084 1 98.19 98 GLU A N 1
ATOM 725 C CA . GLU A 1 98 ? -3.352 -3.555 2.057 1 98.19 98 GLU A CA 1
ATOM 726 C C . GLU A 1 98 ? -2.139 -3.92 2.906 1 98.19 98 GLU A C 1
ATOM 728 O O . GLU A 1 98 ? -1.091 -3.277 2.809 1 98.19 98 GLU A O 1
ATOM 733 N N . GLY A 1 99 ? -2.252 -4.895 3.758 1 96 99 GLY A N 1
ATOM 734 C CA . GLY A 1 99 ? -1.142 -5.352 4.574 1 96 99 GLY A CA 1
ATOM 735 C C . GLY A 1 99 ? -1.182 -4.812 5.992 1 96 99 GLY A C 1
ATOM 736 O O . GLY A 1 99 ? -0.5 -5.332 6.879 1 96 99 GLY A O 1
ATOM 737 N N . GLU A 1 100 ? -1.911 -3.746 6.176 1 97.75 100 GLU A N 1
ATOM 738 C CA . GLU A 1 100 ? -2.016 -3.197 7.523 1 97.75 100 GLU A CA 1
ATOM 739 C C . GLU A 1 100 ? -2.953 -4.035 8.391 1 97.75 100 GLU A C 1
ATOM 741 O O . GLU A 1 100 ? -3.992 -4.504 7.918 1 97.75 100 GLU A O 1
ATOM 746 N N . ALA A 1 101 ? -2.643 -4.191 9.617 1 95.12 101 ALA A N 1
ATOM 747 C CA . ALA A 1 101 ? -3.461 -4.984 10.523 1 95.12 101 ALA A CA 1
ATOM 748 C C . ALA A 1 101 ? -4.656 -4.18 11.031 1 95.12 101 ALA A C 1
ATOM 750 O O . ALA A 1 101 ? -5.727 -4.742 11.281 1 95.12 101 ALA A O 1
ATOM 751 N N . GLU A 1 102 ? -4.418 -2.916 11.203 1 96.12 102 GLU A N 1
ATOM 752 C CA . GLU A 1 102 ? -5.422 -2.047 11.812 1 96.12 102 GLU A CA 1
ATOM 753 C C . GLU A 1 102 ? -5.555 -0.735 11.047 1 96.12 102 GLU A C 1
ATOM 755 O O . GLU A 1 102 ? -4.699 -0.404 10.219 1 96.12 102 GLU A O 1
ATOM 760 N N . LEU A 1 103 ? -6.629 -0.129 11.281 1 98 103 LEU A N 1
ATOM 761 C CA . LEU A 1 103 ? -6.832 1.22 10.758 1 98 103 LEU A CA 1
ATOM 762 C C . LEU A 1 103 ? -6.211 2.258 11.688 1 98 103 LEU A C 1
ATOM 764 O O . LEU A 1 103 ? -6.789 2.592 12.727 1 98 103 LEU A O 1
ATOM 768 N N . THR A 1 104 ? -5.07 2.816 11.266 1 98 104 THR A N 1
ATOM 769 C CA . THR A 1 104 ? -4.348 3.709 12.164 1 98 104 THR A CA 1
ATOM 770 C C . THR A 1 104 ? -3.885 4.961 11.422 1 98 104 THR A C 1
ATOM 772 O O . THR A 1 104 ? -3.074 5.734 11.945 1 98 104 THR A O 1
ATOM 775 N N . TRP A 1 105 ? -4.336 5.203 10.25 1 98.56 105 TRP A N 1
ATOM 776 C CA . TRP A 1 105 ? -3.857 6.301 9.422 1 98.56 105 TRP A CA 1
ATOM 777 C C . TRP A 1 105 ? -5.023 7.098 8.844 1 98.56 105 TRP A C 1
ATOM 779 O O . TRP A 1 105 ? -6.156 6.609 8.797 1 98.56 105 TRP A O 1
ATOM 789 N N . TYR A 1 106 ? -4.762 8.273 8.469 1 98.62 106 TYR A N 1
ATOM 790 C CA . TYR A 1 106 ? -5.699 9.117 7.742 1 98.62 106 TYR A CA 1
ATOM 791 C C . TYR A 1 106 ? -4.965 10.086 6.828 1 98.62 106 TYR A C 1
ATOM 793 O O . TYR A 1 106 ? -3.744 10.242 6.926 1 98.62 106 TYR A O 1
ATOM 801 N N . HIS A 1 107 ? -5.668 10.656 5.961 1 98.5 107 HIS A N 1
ATOM 802 C CA . HIS A 1 107 ? -5.18 11.828 5.242 1 98.5 107 HIS A CA 1
ATOM 803 C C . HIS A 1 107 ? -6.301 12.828 5 1 98.5 107 HIS A C 1
ATOM 805 O O . HIS A 1 107 ? -7.473 12.453 4.91 1 98.5 107 HIS A O 1
ATOM 811 N N . ARG A 1 108 ? -5.914 14.039 4.965 1 97.44 108 ARG A N 1
ATOM 812 C CA . ARG A 1 108 ? -6.871 15.055 4.559 1 97.44 108 ARG A CA 1
ATOM 813 C C . ARG A 1 108 ? -7.348 14.82 3.129 1 97.44 108 ARG A C 1
ATOM 815 O O . ARG A 1 108 ? -6.582 14.359 2.281 1 97.44 108 ARG A O 1
ATOM 822 N N . THR A 1 109 ? -8.562 15.219 2.861 1 96.19 109 THR A N 1
ATOM 823 C CA . THR A 1 109 ? -9.148 15 1.542 1 96.19 109 THR A CA 1
ATOM 824 C C . THR A 1 109 ? -8.406 15.805 0.482 1 96.19 109 THR A C 1
ATOM 826 O O . THR A 1 109 ? -8.312 15.391 -0.672 1 96.19 109 THR A O 1
ATOM 829 N N . ASP A 1 110 ? -7.781 16.938 0.877 1 95.25 110 ASP A N 1
ATOM 830 C CA . ASP A 1 110 ? -7.141 17.812 -0.097 1 95.25 110 ASP A CA 1
ATOM 831 C C . ASP A 1 110 ? -5.707 17.375 -0.378 1 95.25 110 ASP A C 1
ATOM 833 O O . ASP A 1 110 ? -5.094 17.828 -1.347 1 95.25 110 ASP A O 1
ATOM 837 N N . LEU A 1 111 ? -5.16 16.516 0.4 1 96.94 111 LEU A N 1
ATOM 838 C CA . LEU A 1 111 ? -3.752 16.156 0.264 1 96.94 111 LEU A CA 1
ATOM 839 C C . LEU A 1 111 ? -3.59 14.797 -0.4 1 96.94 111 LEU A C 1
ATOM 841 O O . LEU A 1 111 ? -2.557 14.516 -1.011 1 96.94 111 LEU A O 1
ATOM 845 N N . GLY A 1 112 ? -4.59 13.977 -0.245 1 97.12 112 GLY A N 1
ATOM 846 C CA . GLY A 1 112 ? -4.512 12.633 -0.805 1 97.12 112 GLY A CA 1
ATOM 847 C C . GLY A 1 112 ? -3.598 11.711 -0.02 1 97.12 112 GLY A C 1
ATOM 848 O O . GLY A 1 112 ? -3.148 12.062 1.073 1 97.12 112 GLY A O 1
ATOM 849 N N . PHE A 1 113 ? -3.363 10.539 -0.537 1 98.38 113 PHE A N 1
ATOM 850 C CA . PHE A 1 113 ? -2.639 9.461 0.128 1 98.38 113 PHE A CA 1
ATOM 851 C C . PHE A 1 113 ? -1.234 9.914 0.513 1 98.38 113 PHE A C 1
ATOM 853 O O . PHE A 1 113 ? -0.754 9.594 1.604 1 98.38 113 PHE A O 1
ATOM 860 N N . PRO A 1 114 ? -0.5 10.625 -0.373 1 98.44 114 PRO A N 1
ATOM 861 C CA . PRO A 1 114 ? 0.867 11 0.003 1 98.44 114 PRO A CA 1
ATOM 862 C C . PRO A 1 114 ? 0.923 11.82 1.287 1 98.44 114 PRO A C 1
ATOM 864 O O . PRO A 1 114 ? 1.991 11.969 1.887 1 98.44 114 PRO A O 1
ATOM 867 N N . GLY A 1 115 ? -0.194 12.414 1.688 1 98.25 115 GLY A N 1
ATOM 868 C CA . GLY A 1 115 ? -0.267 13.195 2.914 1 98.25 115 GLY A CA 1
ATOM 869 C C . GLY A 1 115 ? -0.692 12.375 4.117 1 98.25 115 GLY A C 1
ATOM 870 O O . GLY A 1 115 ? -1.043 12.938 5.16 1 98.25 115 GLY A O 1
ATOM 871 N N . ARG A 1 116 ? -0.693 11.102 3.994 1 98.25 116 ARG A N 1
ATOM 872 C CA . ARG A 1 116 ? -1.14 10.188 5.043 1 98.25 116 ARG A CA 1
ATOM 873 C C . ARG A 1 116 ? -0.33 10.383 6.32 1 98.25 116 ARG A C 1
ATOM 875 O O . ARG A 1 116 ? 0.894 10.531 6.27 1 98.25 116 ARG A O 1
ATOM 882 N N . ARG A 1 117 ? -1.108 10.383 7.488 1 97.62 117 ARG A N 1
ATOM 883 C CA . ARG A 1 117 ? -0.54 10.516 8.82 1 97.62 117 ARG A CA 1
ATOM 884 C C . ARG A 1 117 ? -1.159 9.508 9.789 1 97.62 117 ARG A C 1
ATOM 886 O O . ARG A 1 117 ? -2.281 9.047 9.57 1 97.62 117 ARG A O 1
ATOM 893 N N . ARG A 1 118 ? -0.383 9.297 10.844 1 97.31 118 ARG A N 1
ATOM 894 C CA . ARG A 1 118 ? -0.905 8.398 11.859 1 97.31 118 ARG A CA 1
ATOM 895 C C . ARG A 1 118 ? -2.035 9.055 12.648 1 97.31 118 ARG A C 1
ATOM 897 O O . ARG A 1 118 ? -1.979 10.25 12.945 1 97.31 118 ARG A O 1
ATOM 904 N N . LEU A 1 119 ? -3.035 8.289 12.891 1 96.94 119 LEU A N 1
ATOM 905 C CA . LEU A 1 119 ? -4.086 8.727 13.797 1 96.94 119 LEU A CA 1
ATOM 906 C C . LEU A 1 119 ? -3.559 8.852 15.227 1 96.94 119 LEU A C 1
ATOM 908 O O . LEU A 1 119 ? -2.768 8.016 15.672 1 96.94 119 LEU A O 1
ATOM 912 N N . ALA A 1 120 ? -3.951 9.93 15.883 1 85.19 120 ALA A N 1
ATOM 913 C CA . ALA A 1 120 ? -3.605 10.086 17.297 1 85.19 120 ALA A CA 1
ATOM 914 C C . ALA A 1 120 ? -4.309 9.031 18.141 1 85.19 120 ALA A C 1
ATOM 916 O O . ALA A 1 120 ? -5.434 8.633 17.844 1 85.19 120 ALA A O 1
ATOM 917 N N . ASP A 1 121 ? -3.639 8.297 19.078 1 71.75 121 ASP A N 1
ATOM 918 C CA . ASP A 1 121 ? -4.23 7.324 19.984 1 71.75 121 ASP A CA 1
ATOM 919 C C . ASP A 1 121 ? -5.414 7.926 20.75 1 71.75 121 ASP A C 1
ATOM 921 O O . ASP A 1 121 ? -5.453 9.133 20.984 1 71.75 121 ASP A O 1
ATOM 925 N N . MET B 1 1 ? 23.5 -6.508 -9.227 1 63.97 1 MET B N 1
ATOM 926 C CA . MET B 1 1 ? 23.203 -6.633 -7.805 1 63.97 1 MET B CA 1
ATOM 927 C C . MET B 1 1 ? 22.734 -8.047 -7.465 1 63.97 1 MET B C 1
ATOM 929 O O . MET B 1 1 ? 22.219 -8.758 -8.328 1 63.97 1 MET B O 1
ATOM 933 N N . GLY B 1 2 ? 23.266 -8.688 -6.309 1 82.69 2 GLY B N 1
ATOM 934 C CA . GLY B 1 2 ? 23.062 -10.102 -6.055 1 82.69 2 GLY B CA 1
ATOM 935 C C . GLY B 1 2 ? 21.672 -10.414 -5.539 1 82.69 2 GLY B C 1
ATOM 936 O O . GLY B 1 2 ? 20.875 -9.5 -5.266 1 82.69 2 GLY B O 1
ATOM 937 N N . LEU B 1 3 ? 21.188 -11.688 -5.602 1 94 3 LEU B N 1
ATOM 938 C CA . LEU B 1 3 ? 19.922 -12.203 -5.102 1 94 3 LEU B CA 1
ATOM 939 C C . LEU B 1 3 ? 19.906 -12.25 -3.576 1 94 3 LEU B C 1
ATOM 941 O O . LEU B 1 3 ? 20.953 -12.469 -2.953 1 94 3 LEU B O 1
ATOM 945 N N . PHE B 1 4 ? 18.797 -11.875 -2.979 1 97.38 4 PHE B N 1
ATOM 946 C CA . PHE B 1 4 ? 18.609 -12.008 -1.54 1 97.38 4 PHE B CA 1
ATOM 947 C C . PHE B 1 4 ? 17.984 -13.359 -1.199 1 97.38 4 PHE B C 1
ATOM 949 O O . PHE B 1 4 ? 17.188 -13.891 -1.969 1 97.38 4 PHE B O 1
ATOM 956 N N . THR B 1 5 ? 18.422 -13.836 -0.032 1 96.81 5 THR B N 1
ATOM 957 C CA . THR B 1 5 ? 17.578 -14.82 0.63 1 96.81 5 THR B CA 1
ATOM 958 C C . THR B 1 5 ? 16.5 -14.133 1.458 1 96.81 5 THR B C 1
ATOM 960 O O . THR B 1 5 ? 16.578 -12.938 1.73 1 96.81 5 THR B O 1
ATOM 963 N N . VAL B 1 6 ? 15.5 -14.953 1.855 1 97.31 6 VAL B N 1
ATOM 964 C CA . VAL B 1 6 ? 14.414 -14.398 2.654 1 97.31 6 VAL B CA 1
ATOM 965 C C . VAL B 1 6 ? 14.969 -13.828 3.957 1 97.31 6 VAL B C 1
ATOM 967 O O . VAL B 1 6 ? 14.695 -12.672 4.301 1 97.31 6 VAL B O 1
ATOM 970 N N . PRO B 1 7 ? 15.859 -14.539 4.719 1 97.44 7 PRO B N 1
ATOM 971 C CA . PRO B 1 7 ? 16.406 -13.961 5.949 1 97.44 7 PRO B CA 1
ATOM 972 C C . PRO B 1 7 ? 17.219 -12.695 5.699 1 97.44 7 PRO B C 1
ATOM 974 O O . PRO B 1 7 ? 17.141 -11.742 6.484 1 97.44 7 PRO B O 1
ATOM 977 N N . GLN B 1 8 ? 17.969 -12.625 4.629 1 97.12 8 GLN B N 1
ATOM 978 C CA . GLN B 1 8 ? 18.75 -11.438 4.301 1 97.12 8 GLN B CA 1
ATOM 979 C C . GLN B 1 8 ? 17.844 -10.242 4.016 1 97.12 8 GLN B C 1
ATOM 981 O O . GLN B 1 8 ? 18.094 -9.133 4.484 1 97.12 8 GLN B O 1
ATOM 986 N N . ALA B 1 9 ? 16.828 -10.5 3.223 1 97.62 9 ALA B N 1
ATOM 987 C CA . ALA B 1 9 ? 15.883 -9.438 2.9 1 97.62 9 ALA B CA 1
ATOM 988 C C . ALA B 1 9 ? 15.195 -8.914 4.16 1 97.62 9 ALA B C 1
ATOM 990 O O . ALA B 1 9 ? 15.031 -7.703 4.332 1 97.62 9 AL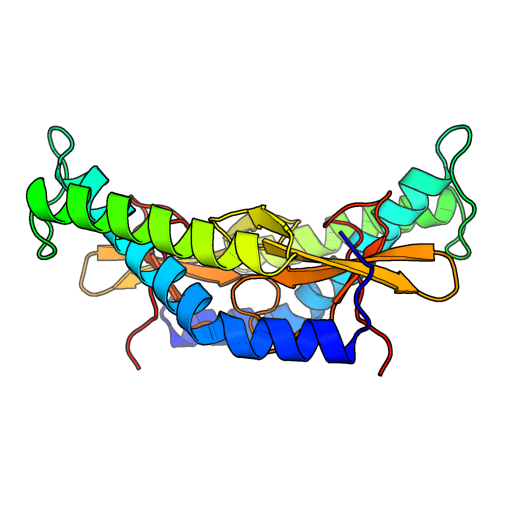A B O 1
ATOM 991 N N . ARG B 1 10 ? 14.773 -9.852 5.047 1 97.88 10 ARG B N 1
ATOM 992 C CA . ARG B 1 10 ? 14.125 -9.469 6.293 1 97.88 10 ARG B CA 1
ATOM 993 C C . ARG B 1 10 ? 15.07 -8.648 7.172 1 97.88 10 ARG B C 1
ATOM 995 O O . ARG B 1 10 ? 14.648 -7.676 7.801 1 97.88 10 ARG B O 1
ATOM 1002 N N . ALA B 1 11 ? 16.297 -9.008 7.199 1 97.44 11 ALA B N 1
ATOM 1003 C CA . ALA B 1 11 ? 17.281 -8.258 7.965 1 97.44 11 ALA B CA 1
ATOM 1004 C C . ALA B 1 11 ? 17.484 -6.855 7.395 1 97.44 11 ALA B C 1
ATOM 1006 O O . ALA B 1 11 ? 17.578 -5.879 8.141 1 97.44 11 ALA B O 1
A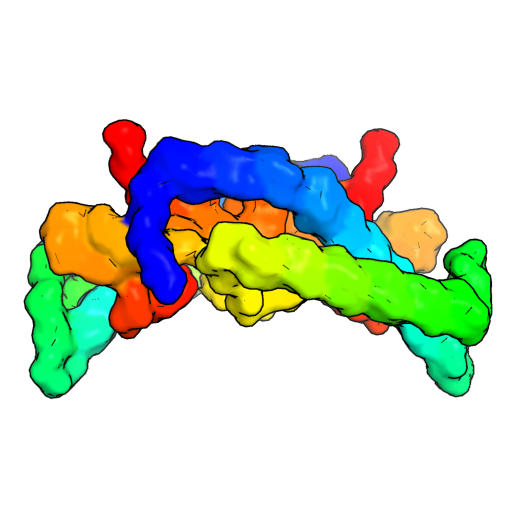TOM 1007 N N . GLU B 1 12 ? 17.578 -6.828 6.074 1 97.06 12 GLU B N 1
ATOM 1008 C CA . GLU B 1 12 ? 17.719 -5.531 5.422 1 97.06 12 GLU B CA 1
ATOM 1009 C C . GLU B 1 12 ? 16.516 -4.641 5.68 1 97.06 12 GLU B C 1
ATOM 1011 O O . GLU B 1 12 ? 16.656 -3.443 5.938 1 97.06 12 GLU B O 1
ATOM 1016 N N . LEU B 1 13 ? 15.352 -5.195 5.578 1 97.69 13 LEU B N 1
ATOM 1017 C CA . LEU B 1 13 ? 14.141 -4.434 5.863 1 97.69 13 LEU B CA 1
ATOM 1018 C C . LEU B 1 13 ? 14.156 -3.912 7.297 1 97.69 13 LEU B C 1
ATOM 1020 O O . LEU B 1 13 ? 13.812 -2.752 7.543 1 97.69 13 LEU B O 1
ATOM 1024 N N . THR B 1 14 ? 14.492 -4.742 8.227 1 97.69 14 THR B N 1
ATOM 1025 C CA . THR B 1 14 ? 14.578 -4.34 9.625 1 97.69 14 THR B CA 1
ATOM 1026 C C . THR B 1 14 ? 15.523 -3.156 9.789 1 97.69 14 THR B C 1
ATOM 1028 O O . THR B 1 14 ? 15.203 -2.193 10.492 1 97.69 14 THR B O 1
ATOM 1031 N N . ARG B 1 15 ? 16.625 -3.189 9.141 1 96.62 15 ARG B N 1
ATOM 1032 C CA . ARG B 1 15 ? 17.609 -2.117 9.195 1 96.62 15 ARG B CA 1
ATOM 1033 C C . ARG B 1 15 ? 17.062 -0.828 8.602 1 96.62 15 ARG B C 1
ATOM 1035 O O . ARG B 1 15 ? 17.344 0.265 9.094 1 96.62 15 ARG B O 1
ATOM 1042 N N . LEU B 1 16 ? 16.25 -0.985 7.59 1 97.44 16 LEU B N 1
ATOM 1043 C CA . LEU B 1 16 ? 15.734 0.152 6.832 1 97.44 16 LEU B CA 1
ATOM 1044 C C . LEU B 1 16 ? 14.516 0.763 7.52 1 97.44 16 LEU B C 1
ATOM 1046 O O . LEU B 1 16 ? 14.078 1.859 7.164 1 97.44 16 LEU B O 1
ATOM 1050 N N . ARG B 1 17 ? 14.016 0.122 8.492 1 97.75 17 ARG B N 1
ATOM 1051 C CA . ARG B 1 17 ? 12.719 0.491 9.055 1 97.75 17 ARG B CA 1
ATOM 1052 C C . ARG B 1 17 ? 12.719 1.943 9.523 1 97.75 17 ARG B C 1
ATOM 1054 O O . ARG B 1 17 ? 11.82 2.711 9.172 1 97.75 17 ARG B O 1
ATOM 1061 N N . PRO B 1 18 ? 13.734 2.414 10.281 1 98 18 PRO B N 1
ATOM 1062 C CA . PRO B 1 18 ? 13.719 3.816 10.703 1 98 18 PRO B CA 1
ATOM 1063 C C . PRO B 1 18 ? 13.711 4.789 9.523 1 98 18 PRO B C 1
ATOM 1065 O O . PRO B 1 18 ? 13.062 5.836 9.586 1 98 18 PRO B O 1
ATOM 1068 N N . VAL B 1 19 ? 14.438 4.43 8.477 1 98.25 19 VAL B N 1
ATOM 1069 C CA . VAL B 1 19 ? 14.508 5.262 7.281 1 98.25 19 VAL B CA 1
ATOM 1070 C C . VAL B 1 19 ? 13.141 5.301 6.602 1 98.25 19 VAL B C 1
ATOM 1072 O O . VAL B 1 19 ? 12.648 6.375 6.242 1 98.25 19 VAL B O 1
ATOM 1075 N N . LEU B 1 20 ? 12.508 4.172 6.469 1 98.19 20 LEU B N 1
ATOM 1076 C CA . LEU B 1 20 ? 11.203 4.07 5.82 1 98.19 20 LEU B CA 1
ATOM 1077 C C . LEU B 1 20 ? 10.141 4.824 6.613 1 98.19 20 LEU B C 1
ATOM 1079 O O . LEU B 1 20 ? 9.312 5.523 6.031 1 98.19 20 LEU B O 1
ATOM 1083 N N . ASP B 1 21 ? 10.195 4.699 7.91 1 98.12 21 ASP B N 1
ATOM 1084 C CA . ASP B 1 21 ? 9.266 5.43 8.766 1 98.12 21 ASP B CA 1
ATOM 1085 C C . ASP B 1 21 ? 9.422 6.938 8.586 1 98.12 21 ASP B C 1
ATOM 1087 O O . ASP B 1 21 ? 8.422 7.664 8.523 1 98.12 21 ASP B O 1
ATOM 1091 N N . GLU B 1 22 ? 10.633 7.332 8.523 1 98.69 22 GLU B N 1
ATOM 1092 C CA . GLU B 1 22 ? 10.883 8.758 8.352 1 98.69 22 GLU B CA 1
ATOM 1093 C C . GLU B 1 22 ? 10.422 9.234 6.973 1 98.69 22 GLU B C 1
ATOM 1095 O O . GLU B 1 22 ? 9.914 10.352 6.84 1 98.69 22 GLU B O 1
ATOM 1100 N N . ILE B 1 23 ? 10.625 8.469 5.949 1 98.62 23 ILE B N 1
ATOM 1101 C CA . ILE B 1 23 ? 10.188 8.828 4.605 1 98.62 23 ILE B CA 1
ATOM 1102 C C . ILE B 1 23 ? 8.695 9.141 4.617 1 98.62 23 ILE B C 1
ATOM 1104 O O . ILE B 1 23 ? 8.258 10.148 4.051 1 98.62 23 ILE B O 1
ATOM 1108 N N . VAL B 1 24 ? 7.945 8.344 5.281 1 98.56 24 VAL B N 1
ATOM 1109 C CA . VAL B 1 24 ? 6.496 8.5 5.301 1 98.56 24 VAL B CA 1
ATOM 1110 C C . VAL B 1 24 ? 6.129 9.82 5.98 1 98.56 24 VAL B C 1
ATOM 1112 O O . VAL B 1 24 ? 5.25 10.547 5.508 1 98.56 24 VAL B O 1
ATOM 1115 N N . VAL B 1 25 ? 6.812 10.164 7.023 1 98.5 25 VAL B N 1
ATOM 1116 C CA . VAL B 1 25 ? 6.539 11.398 7.754 1 98.5 25 VAL B CA 1
ATOM 1117 C C . VAL B 1 25 ? 6.941 12.602 6.906 1 98.5 25 VAL B C 1
ATOM 1119 O O . VAL B 1 25 ? 6.16 13.547 6.75 1 98.5 25 VAL B O 1
ATOM 1122 N N . VAL B 1 26 ? 8.117 12.539 6.367 1 98.81 26 VAL B N 1
ATOM 1123 C CA . VAL B 1 26 ? 8.641 13.664 5.602 1 98.81 26 VAL B CA 1
ATOM 1124 C C . VAL B 1 26 ? 7.824 13.844 4.324 1 98.81 26 VAL B C 1
ATOM 1126 O O . VAL B 1 26 ? 7.578 14.977 3.896 1 98.81 26 VAL B O 1
ATOM 1129 N N . ARG B 1 27 ? 7.445 12.75 3.711 1 98.81 27 ARG B N 1
ATOM 1130 C CA . ARG B 1 27 ? 6.586 12.812 2.533 1 98.81 27 ARG B CA 1
ATOM 1131 C C . ARG B 1 27 ? 5.297 13.562 2.838 1 98.81 27 ARG B C 1
ATOM 1133 O O . ARG B 1 27 ? 4.895 14.453 2.082 1 98.81 27 ARG B O 1
ATOM 1140 N N . ALA B 1 28 ? 4.707 13.227 3.932 1 98.62 28 ALA B N 1
ATOM 1141 C CA . ALA B 1 28 ? 3.463 13.883 4.328 1 98.62 28 ALA B CA 1
ATOM 1142 C C . ALA B 1 28 ? 3.686 15.367 4.59 1 98.62 28 ALA B C 1
ATOM 1144 O O . ALA B 1 28 ? 2.861 16.203 4.211 1 98.62 28 ALA B O 1
ATOM 1145 N N . ASP B 1 29 ? 4.766 15.68 5.25 1 98.75 29 ASP B N 1
ATOM 1146 C CA . ASP B 1 29 ? 5.098 17.078 5.496 1 98.75 29 ASP B CA 1
ATOM 1147 C C . ASP B 1 29 ? 5.27 17.844 4.184 1 98.75 29 ASP B C 1
ATOM 1149 O O . ASP B 1 29 ? 4.758 18.953 4.035 1 98.75 29 ASP B O 1
ATOM 1153 N N . LEU B 1 30 ? 5.977 17.234 3.309 1 98.81 30 LEU B N 1
ATOM 1154 C CA . LEU B 1 30 ? 6.262 17.875 2.031 1 98.81 30 LEU B CA 1
ATOM 1155 C C . LEU B 1 30 ? 4.977 18.172 1.265 1 98.81 30 LEU B C 1
ATOM 1157 O O . LEU B 1 30 ? 4.801 19.266 0.723 1 98.81 30 LEU B O 1
ATOM 1161 N N . VAL B 1 31 ? 4.129 17.25 1.251 1 98.56 31 VAL B N 1
ATOM 1162 C CA . VAL B 1 31 ? 2.854 17.391 0.553 1 98.56 31 VAL B CA 1
ATOM 1163 C C . VAL B 1 31 ? 2.039 18.516 1.193 1 98.56 31 VAL B C 1
ATOM 1165 O O . VAL B 1 31 ? 1.473 19.359 0.493 1 98.56 31 VAL B O 1
ATOM 1168 N N . GLU B 1 32 ? 1.945 18.469 2.494 1 98.44 32 GLU B N 1
ATOM 1169 C CA . GLU B 1 32 ? 1.181 19.5 3.201 1 98.44 32 GLU B CA 1
ATOM 1170 C C . GLU B 1 32 ? 1.772 20.891 2.977 1 98.44 32 GLU B C 1
ATOM 1172 O O . GLU B 1 32 ? 1.044 21.844 2.695 1 98.44 32 GLU B O 1
ATOM 1177 N N . LEU B 1 33 ? 3.059 21.031 3.084 1 98.69 33 LEU B N 1
ATOM 1178 C CA . LEU B 1 33 ? 3.74 22.297 2.871 1 98.69 33 LEU B CA 1
ATOM 1179 C C . LEU B 1 33 ? 3.533 22.797 1.444 1 98.69 33 LEU B C 1
ATOM 1181 O O . LEU B 1 33 ? 3.299 23.984 1.225 1 98.69 33 LEU B O 1
ATOM 1185 N N . THR B 1 34 ? 3.633 21.875 0.497 1 98.56 34 THR B N 1
ATOM 1186 C CA . THR B 1 34 ? 3.445 22.219 -0.906 1 98.56 34 THR B CA 1
ATOM 1187 C C . THR B 1 34 ? 2.039 22.766 -1.143 1 98.56 34 THR B C 1
ATOM 1189 O O . THR B 1 34 ? 1.868 23.797 -1.806 1 98.56 34 THR B O 1
ATOM 1192 N N . ALA B 1 35 ? 1.077 22.062 -0.604 1 97.81 35 ALA B N 1
ATOM 1193 C CA . ALA B 1 35 ? -0.306 22.516 -0.736 1 97.81 35 ALA B CA 1
ATOM 1194 C C . ALA B 1 35 ? -0.5 23.891 -0.105 1 97.81 35 ALA B C 1
ATOM 1196 O O . ALA B 1 35 ? -1.201 24.734 -0.657 1 97.81 35 ALA B O 1
ATOM 1197 N N . ALA B 1 36 ? 0.1 24.078 1.018 1 97.56 36 ALA B N 1
ATOM 1198 C CA . ALA B 1 36 ? -0.058 25.328 1.756 1 97.56 36 ALA B CA 1
ATOM 1199 C C . ALA B 1 36 ? 0.55 26.5 0.988 1 97.56 36 ALA B C 1
ATOM 1201 O O . ALA B 1 36 ? 0.088 27.641 1.109 1 97.56 36 ALA B O 1
ATOM 1202 N N . LEU B 1 37 ? 1.573 26.219 0.216 1 97.56 37 LEU B N 1
ATOM 1203 C CA . LEU B 1 37 ? 2.311 27.281 -0.48 1 97.56 37 LEU B CA 1
ATOM 1204 C C . LEU B 1 37 ? 1.651 27.609 -1.815 1 97.56 37 LEU B C 1
ATOM 1206 O O . LEU B 1 37 ? 2.027 28.578 -2.473 1 97.56 37 LEU B O 1
ATOM 1210 N N . ALA B 1 38 ? 0.682 26.797 -2.207 1 96.5 38 ALA B N 1
ATOM 1211 C CA . ALA B 1 38 ? -0.068 27.109 -3.42 1 96.5 38 ALA B CA 1
ATOM 1212 C C . ALA B 1 38 ? -0.94 28.344 -3.225 1 96.5 38 ALA B C 1
ATOM 1214 O O . ALA B 1 38 ? -1.296 28.688 -2.094 1 96.5 38 ALA B O 1
ATOM 1215 N N . VAL B 1 39 ? -1.266 29.031 -4.328 1 95.12 39 VAL B N 1
ATOM 1216 C CA . VAL B 1 39 ? -2.174 30.172 -4.262 1 95.12 39 VAL B CA 1
ATOM 1217 C C . VAL B 1 39 ? -3.516 29.734 -3.686 1 95.12 39 VAL B C 1
ATOM 1219 O O . VAL B 1 39 ? -4.184 28.859 -4.246 1 95.12 39 VAL B O 1
ATOM 1222 N N . GLY B 1 40 ? -3.922 30.328 -2.562 1 94 40 GLY B N 1
ATOM 1223 C CA . GLY B 1 40 ? -5.188 30 -1.929 1 94 40 GLY B CA 1
ATOM 1224 C C . GLY B 1 40 ? -5.133 28.719 -1.117 1 94 40 GLY B C 1
ATOM 1225 O O . GLY B 1 40 ? -6.172 28.172 -0.731 1 94 40 GLY B O 1
ATOM 1226 N N . GLY B 1 41 ? -3.943 28.234 -0.875 1 93.38 41 GLY B N 1
ATOM 1227 C CA . GLY B 1 41 ? -3.795 27 -0.118 1 93.38 41 GLY B CA 1
ATOM 1228 C C . GLY B 1 41 ? -4.094 27.156 1.359 1 93.38 41 GLY B C 1
ATOM 1229 O O . GLY B 1 41 ? -3.898 28.25 1.92 1 93.38 41 GLY B O 1
ATOM 1230 N N . PRO B 1 42 ? -4.621 26.156 1.925 1 92 42 PRO B N 1
ATOM 1231 C CA . PRO B 1 42 ? -4.891 26.25 3.361 1 92 42 PRO B CA 1
ATOM 1232 C C . PRO B 1 42 ? -3.621 26.453 4.188 1 92 42 PRO B C 1
ATOM 1234 O O . PRO B 1 42 ? -2.557 25.938 3.824 1 92 42 PRO B O 1
ATOM 1237 N N . PRO B 1 43 ? -3.789 27.172 5.285 1 92.56 43 PRO B N 1
ATOM 1238 C CA . PRO B 1 43 ? -2.617 27.375 6.141 1 92.56 43 PRO B CA 1
ATOM 1239 C C . PRO B 1 43 ? -2.131 26.094 6.801 1 92.56 43 PRO B C 1
ATOM 1241 O O . PRO B 1 43 ? -2.867 25.094 6.848 1 92.56 43 PRO B O 1
ATOM 1244 N N . THR B 1 44 ? -0.89 26.047 7.184 1 96.5 44 THR B N 1
ATOM 1245 C CA . THR B 1 44 ? -0.291 24.938 7.906 1 96.5 44 THR B CA 1
ATOM 1246 C C . THR B 1 44 ? 0.631 25.438 9.016 1 96.5 44 THR B C 1
ATOM 1248 O O . THR B 1 44 ? 1.21 26.516 8.898 1 96.5 44 THR B O 1
ATOM 1251 N N . ASP B 1 45 ? 0.737 24.625 10.008 1 96.19 45 ASP B N 1
ATOM 1252 C CA . ASP B 1 45 ? 1.64 24.969 11.102 1 96.19 45 ASP B CA 1
ATOM 1253 C C . ASP B 1 45 ? 3.045 24.422 10.844 1 96.19 45 ASP B C 1
ATOM 1255 O O . ASP B 1 45 ? 3.953 24.641 11.648 1 96.19 45 ASP B O 1
ATOM 1259 N N . LEU B 1 46 ? 3.305 23.797 9.688 1 97.88 46 LEU B N 1
ATOM 1260 C CA . LEU B 1 46 ? 4.57 23.109 9.43 1 97.88 46 LEU B CA 1
ATOM 1261 C C . LEU B 1 46 ? 5.633 24.094 8.961 1 97.88 46 LEU B C 1
ATOM 1263 O O . LEU B 1 46 ? 6.82 23.766 8.922 1 97.88 46 LEU B O 1
ATOM 1267 N N . GLY B 1 47 ? 5.238 25.328 8.578 1 97.75 47 GLY B N 1
ATOM 1268 C CA . GLY B 1 47 ? 6.184 26.328 8.109 1 97.75 47 GLY B CA 1
ATOM 1269 C C . GLY B 1 47 ? 5.906 26.797 6.695 1 97.75 47 GLY B C 1
ATOM 1270 O O . GLY B 1 47 ? 4.75 26.844 6.27 1 97.75 47 GLY B O 1
ATOM 1271 N N . GLY B 1 48 ? 6.969 27.281 6.004 1 97.56 48 GLY B N 1
ATOM 1272 C CA . GLY B 1 48 ? 6.844 27.812 4.66 1 97.56 48 GLY B CA 1
ATOM 1273 C C . GLY B 1 48 ? 7.859 27.234 3.691 1 97.56 48 GLY B C 1
ATOM 1274 O O . GLY B 1 48 ? 8.117 26.031 3.699 1 97.56 48 GLY B O 1
ATOM 1275 N N . LEU B 1 49 ? 8.281 28.125 2.863 1 98.31 49 LEU B N 1
ATOM 1276 C CA . LEU B 1 49 ? 9.156 27.703 1.774 1 98.31 49 LEU B CA 1
ATOM 1277 C C . LEU B 1 49 ? 10.445 27.078 2.316 1 98.31 49 LEU B C 1
ATOM 1279 O O . LEU B 1 49 ? 10.898 26.062 1.809 1 98.31 49 LEU B O 1
ATOM 1283 N N . PRO B 1 50 ? 11.07 27.656 3.348 1 98.69 50 PRO B N 1
ATOM 1284 C CA . PRO B 1 50 ? 12.289 27.031 3.854 1 98.69 50 PRO B CA 1
ATOM 1285 C C . PRO B 1 50 ? 12.055 25.594 4.332 1 98.69 50 PRO B C 1
ATOM 1287 O O . PRO B 1 50 ? 12.859 24.703 4.055 1 98.69 50 PRO B O 1
ATOM 1290 N N . GLU B 1 51 ? 10.953 25.328 4.992 1 98.88 51 GLU B N 1
ATOM 1291 C CA . GLU B 1 51 ? 10.609 24 5.488 1 98.88 51 GLU B CA 1
ATOM 1292 C C . GLU B 1 51 ? 10.32 23.047 4.332 1 98.88 51 GLU B C 1
ATOM 1294 O O . GLU B 1 51 ? 10.68 21.875 4.391 1 98.88 51 GLU B O 1
ATOM 1299 N N . ARG B 1 52 ? 9.617 23.547 3.346 1 98.81 52 ARG B N 1
ATOM 1300 C CA . ARG B 1 52 ? 9.336 22.703 2.184 1 98.81 52 ARG B CA 1
ATOM 1301 C C . ARG B 1 52 ? 10.633 22.234 1.523 1 98.81 52 ARG B C 1
ATOM 1303 O O . ARG B 1 52 ? 10.781 21.062 1.188 1 98.81 52 ARG B O 1
ATOM 1310 N N . LYS B 1 53 ? 11.531 23.188 1.364 1 98.88 53 LYS B N 1
ATOM 1311 C CA . LYS B 1 53 ? 12.812 22.859 0.745 1 98.88 53 LYS B CA 1
ATOM 1312 C C . LYS B 1 53 ? 13.602 21.859 1.593 1 98.88 53 LYS B C 1
ATOM 1314 O O . LYS B 1 53 ? 14.227 20.953 1.06 1 98.88 53 LYS B O 1
ATOM 1319 N N . ALA B 1 54 ? 13.57 22.062 2.855 1 98.88 54 ALA B N 1
ATOM 1320 C CA . ALA B 1 54 ? 14.25 21.141 3.762 1 98.88 54 ALA B CA 1
ATOM 1321 C C . ALA B 1 54 ? 13.641 19.75 3.682 1 98.88 54 ALA B C 1
ATOM 1323 O O . ALA B 1 54 ? 14.359 18.75 3.676 1 98.88 54 ALA B O 1
ATOM 1324 N N . ALA B 1 55 ? 12.328 19.641 3.662 1 98.81 55 ALA B N 1
ATOM 1325 C CA . ALA B 1 55 ? 11.633 18.359 3.553 1 98.81 55 ALA B CA 1
ATOM 1326 C C . ALA B 1 55 ? 11.984 17.656 2.248 1 98.81 55 ALA B C 1
ATOM 1328 O O . ALA B 1 55 ? 12.203 16.438 2.23 1 98.81 55 ALA B O 1
ATOM 1329 N N . GLU B 1 56 ? 11.984 18.422 1.213 1 98.81 56 GLU B N 1
ATOM 1330 C CA . GLU B 1 56 ? 12.344 17.859 -0.089 1 98.81 56 GLU B CA 1
ATOM 1331 C C . GLU B 1 56 ? 13.758 17.297 -0.078 1 98.81 56 GLU B C 1
ATOM 1333 O O . GLU B 1 56 ? 13.992 16.188 -0.551 1 98.81 56 GLU B O 1
ATOM 1338 N N . ALA B 1 57 ? 14.68 18.094 0.396 1 98.81 57 ALA B N 1
ATOM 1339 C CA . ALA B 1 57 ? 16.078 17.656 0.484 1 98.81 57 ALA B CA 1
ATOM 1340 C C . ALA B 1 57 ? 16.203 16.391 1.336 1 98.81 57 ALA B C 1
ATOM 1342 O O . ALA B 1 57 ? 16.891 15.438 0.954 1 98.81 57 ALA B O 1
ATOM 1343 N N . ARG B 1 58 ? 15.539 16.406 2.473 1 98.81 58 ARG B N 1
ATOM 1344 C CA . ARG B 1 58 ? 15.586 15.266 3.381 1 98.81 58 ARG B CA 1
ATOM 1345 C C . ARG B 1 58 ? 15 14.023 2.725 1 98.81 58 ARG B C 1
ATOM 1347 O O . ARG B 1 58 ? 15.562 12.93 2.838 1 98.81 58 ARG B O 1
ATOM 1354 N N . LEU B 1 59 ? 13.859 14.156 2.084 1 98.56 59 LEU B N 1
ATOM 1355 C CA . LEU B 1 59 ? 13.234 13.031 1.393 1 98.56 59 LEU B CA 1
ATOM 1356 C C . LEU B 1 59 ? 14.195 12.43 0.368 1 98.56 59 LEU B C 1
ATOM 1358 O O . LEU B 1 59 ? 14.336 11.203 0.291 1 98.56 59 LEU B O 1
ATOM 1362 N N . ASN B 1 60 ? 14.859 13.266 -0.365 1 98.12 60 ASN B N 1
ATOM 1363 C CA . ASN B 1 60 ? 15.82 12.805 -1.362 1 98.12 60 ASN B CA 1
ATOM 1364 C C . ASN B 1 60 ? 16.953 12.023 -0.72 1 98.12 60 ASN B C 1
ATOM 1366 O O . ASN B 1 60 ? 17.391 11 -1.249 1 98.12 60 ASN B O 1
ATOM 1370 N N . GLU B 1 61 ? 17.453 12.531 0.339 1 98.19 61 GLU B N 1
ATOM 1371 C CA . GLU B 1 61 ? 18.516 11.844 1.07 1 98.19 61 GLU B CA 1
ATOM 1372 C C . GLU B 1 61 ? 18.062 10.461 1.527 1 98.19 61 GLU B C 1
ATOM 1374 O O . GLU B 1 61 ? 18.781 9.477 1.376 1 98.19 61 GLU B O 1
ATOM 1379 N N . LEU B 1 62 ? 16.891 10.398 2.121 1 98.12 62 LEU B N 1
ATOM 1380 C CA . LEU B 1 62 ? 16.359 9.141 2.633 1 98.12 62 LEU B CA 1
ATOM 1381 C C . LEU B 1 62 ? 16.141 8.141 1.503 1 98.12 62 LEU B C 1
ATOM 1383 O O . LEU B 1 62 ? 16.484 6.961 1.644 1 98.12 62 LEU B O 1
ATOM 1387 N N . MET B 1 63 ? 15.602 8.633 0.39 1 96.12 63 MET B N 1
ATOM 1388 C CA . MET B 1 63 ? 15.391 7.758 -0.761 1 96.12 63 MET B CA 1
ATOM 1389 C C . MET B 1 63 ? 16.719 7.203 -1.275 1 96.12 63 MET B C 1
ATOM 1391 O O . MET B 1 63 ? 16.797 6.043 -1.675 1 96.12 63 MET B O 1
ATOM 1395 N N . THR B 1 64 ? 17.703 8.031 -1.254 1 95.44 64 THR B N 1
ATOM 1396 C CA . THR B 1 64 ? 19.047 7.605 -1.658 1 95.44 64 THR B CA 1
ATOM 1397 C C . THR B 1 64 ? 19.562 6.52 -0.728 1 95.44 64 THR B C 1
ATOM 1399 O O . THR B 1 64 ? 20.156 5.535 -1.183 1 95.44 64 THR B O 1
ATOM 1402 N N . GLU B 1 65 ? 19.328 6.699 0.511 1 95.88 65 GLU B N 1
ATOM 1403 C CA . GLU B 1 65 ? 19.766 5.711 1.498 1 95.88 65 GLU B CA 1
ATOM 1404 C C . GLU B 1 65 ? 19.125 4.348 1.224 1 95.88 65 GLU B C 1
ATOM 1406 O O . GLU B 1 65 ? 19.797 3.314 1.329 1 95.88 65 GLU B O 1
ATOM 1411 N N . VAL B 1 66 ? 17.859 4.262 0.885 1 95.31 66 VAL B N 1
ATOM 1412 C CA . VAL B 1 66 ? 17.172 3.014 0.591 1 95.31 66 VAL B CA 1
ATOM 1413 C C . VAL B 1 66 ? 17.781 2.355 -0.64 1 95.31 66 VAL B C 1
ATOM 1415 O O . VAL B 1 66 ? 18.047 1.147 -0.644 1 95.31 66 VAL B O 1
ATOM 1418 N N . GLN B 1 67 ? 18.109 3.1 -1.593 1 89.69 67 GLN B N 1
ATOM 1419 C CA . GLN B 1 67 ? 18.578 2.584 -2.871 1 89.69 67 GLN B CA 1
ATOM 1420 C C . GLN B 1 67 ? 19.984 1.999 -2.736 1 89.69 67 GLN B C 1
ATOM 1422 O O . GLN B 1 67 ? 20.391 1.137 -3.521 1 89.69 67 GLN B O 1
ATOM 1427 N N . GLU B 1 68 ? 20.656 2.406 -1.757 1 90.94 68 GLU B N 1
ATOM 1428 C CA . GLU B 1 68 ? 22.031 1.949 -1.568 1 90.94 68 GLU B CA 1
ATOM 1429 C C . GLU B 1 68 ? 22.062 0.53 -1.007 1 90.94 68 GLU B C 1
ATOM 1431 O O . GLU B 1 68 ? 23.109 -0.133 -1.05 1 90.94 68 GLU B O 1
ATOM 1436 N N . THR B 1 69 ? 21.016 -0.068 -0.515 1 88.44 69 THR B N 1
ATOM 1437 C CA . THR B 1 69 ? 20.984 -1.369 0.144 1 88.44 69 THR B CA 1
ATOM 1438 C C . THR B 1 69 ? 20.734 -2.484 -0.87 1 88.44 69 THR B C 1
ATOM 1440 O O . THR B 1 69 ? 20.906 -3.664 -0.554 1 88.44 69 THR B O 1
ATOM 1443 N N . GLY B 1 70 ? 20.406 -2.25 -2.092 1 86.31 70 GLY B N 1
ATOM 1444 C CA . GLY B 1 70 ? 20.047 -3.25 -3.086 1 86.31 70 GLY B CA 1
ATOM 1445 C C . GLY B 1 70 ? 18.562 -3.477 -3.203 1 86.31 70 GLY B C 1
ATOM 1446 O O . GLY B 1 70 ? 18.094 -4.18 -4.105 1 86.31 70 GLY B O 1
ATOM 1447 N N . ALA B 1 71 ? 17.859 -3.025 -2.209 1 91.44 71 ALA B N 1
ATOM 1448 C CA . ALA B 1 71 ? 16.406 -3.02 -2.328 1 91.44 71 ALA B CA 1
ATOM 1449 C C . ALA B 1 71 ? 15.961 -2.166 -3.51 1 91.44 71 ALA B C 1
ATOM 1451 O O . ALA B 1 71 ? 16.562 -1.139 -3.811 1 91.44 71 ALA B O 1
ATOM 1452 N N . ASP B 1 72 ? 14.977 -2.641 -4.164 1 94.06 72 ASP B N 1
ATOM 1453 C CA . ASP B 1 72 ? 14.352 -1.869 -5.234 1 94.06 72 ASP B CA 1
ATOM 1454 C C . ASP B 1 72 ? 13.141 -1.092 -4.719 1 94.06 72 ASP B C 1
ATOM 1456 O O . ASP B 1 72 ? 12.125 -1.687 -4.355 1 94.06 72 ASP B O 1
ATOM 1460 N N . LEU B 1 73 ? 13.305 0.157 -4.625 1 95.19 73 LEU B N 1
ATOM 1461 C CA . LEU B 1 73 ? 12.195 1.027 -4.25 1 95.19 73 LEU B CA 1
ATOM 1462 C C . LEU B 1 73 ? 11.281 1.283 -5.441 1 95.19 73 LEU B C 1
ATOM 1464 O O . LEU B 1 73 ? 11.594 2.1 -6.312 1 95.19 73 LEU B O 1
ATOM 1468 N N . LYS B 1 74 ? 10.148 0.705 -5.523 1 95.25 74 LYS B N 1
ATOM 1469 C CA . LYS B 1 74 ? 9.273 0.698 -6.695 1 95.25 74 LYS B CA 1
ATOM 1470 C C . LYS B 1 74 ? 8.219 1.791 -6.598 1 95.25 74 LYS B C 1
ATOM 1472 O O . LYS B 1 74 ? 7.621 2.178 -7.605 1 95.25 74 LYS B O 1
ATOM 1477 N N . GLY B 1 75 ? 7.961 2.262 -5.484 1 94.75 75 GLY B N 1
ATOM 1478 C CA . GLY B 1 75 ? 6.973 3.299 -5.246 1 94.75 75 GLY B CA 1
ATOM 1479 C C . GLY B 1 75 ? 7.184 4.035 -3.936 1 94.75 75 GLY B C 1
ATOM 1480 O O . GLY B 1 75 ? 7.723 3.469 -2.98 1 94.75 75 GLY B O 1
ATOM 1481 N N . VAL B 1 76 ? 6.68 5.316 -3.896 1 96.25 76 VAL B N 1
ATOM 1482 C CA . VAL B 1 76 ? 6.934 6.141 -2.719 1 96.25 76 VAL B CA 1
ATOM 1483 C C . VAL B 1 76 ? 5.621 6.418 -1.989 1 96.25 76 VAL B C 1
ATOM 1485 O O . VAL B 1 76 ? 5.621 6.727 -0.795 1 96.25 76 VAL B O 1
ATOM 1488 N N . ALA B 1 77 ? 4.535 6.398 -2.643 1 97.31 77 ALA B N 1
ATOM 1489 C CA . ALA B 1 77 ? 3.217 6.602 -2.051 1 97.31 77 ALA B CA 1
ATOM 1490 C C . ALA B 1 77 ? 2.184 5.676 -2.688 1 97.31 77 ALA B C 1
ATOM 1492 O O . ALA B 1 77 ? 1.522 6.051 -3.66 1 97.31 77 ALA B O 1
ATOM 1493 N N . PRO B 1 78 ? 2.104 4.445 -2.152 1 98.12 78 PRO B N 1
ATOM 1494 C CA . PRO B 1 78 ? 2.773 3.938 -0.951 1 98.12 78 PRO B CA 1
ATOM 1495 C C . PRO B 1 78 ? 4.203 3.482 -1.222 1 98.12 78 PRO B C 1
ATOM 1497 O O . PRO B 1 78 ? 4.602 3.338 -2.381 1 98.12 78 PRO B O 1
ATOM 1500 N N . LEU B 1 79 ? 4.988 3.354 -0.147 1 98.12 79 LEU B N 1
ATOM 1501 C CA . LEU B 1 79 ? 6.293 2.713 -0.293 1 98.12 79 LEU B CA 1
ATOM 1502 C C . LEU B 1 79 ? 6.137 1.255 -0.712 1 98.12 79 LEU B C 1
ATOM 1504 O O . LEU B 1 79 ? 5.316 0.526 -0.148 1 98.12 79 LEU B O 1
ATOM 1508 N N . LEU B 1 80 ? 6.754 0.889 -1.703 1 98.31 80 LEU B N 1
ATOM 1509 C CA . LEU B 1 80 ? 6.867 -0.475 -2.207 1 98.31 80 LEU B CA 1
ATOM 1510 C C . LEU B 1 80 ? 8.328 -0.867 -2.393 1 98.31 80 LEU B C 1
ATOM 1512 O O . LEU B 1 80 ? 9.047 -0.257 -3.191 1 98.31 80 LEU B O 1
ATOM 1516 N N . LEU B 1 81 ? 8.766 -1.836 -1.589 1 97.75 81 LEU B N 1
ATOM 1517 C CA . LEU B 1 81 ? 10.148 -2.291 -1.654 1 97.75 81 LEU B CA 1
ATOM 1518 C C . LEU B 1 81 ? 10.219 -3.744 -2.109 1 97.75 81 LEU B C 1
ATOM 1520 O O . LEU B 1 81 ? 9.539 -4.609 -1.552 1 97.75 81 LEU B O 1
ATOM 1524 N N . ASP B 1 82 ? 11.07 -3.975 -3.062 1 98.06 82 ASP B N 1
ATOM 1525 C CA . ASP B 1 82 ? 11.266 -5.324 -3.588 1 98.06 82 ASP B CA 1
ATOM 1526 C C . ASP B 1 82 ? 12.719 -5.766 -3.428 1 98.06 82 ASP B C 1
ATOM 1528 O O . ASP B 1 82 ? 13.641 -4.98 -3.662 1 98.06 82 ASP B O 1
ATOM 1532 N N . PHE B 1 83 ? 12.898 -6.965 -3.018 1 97.94 83 PHE B N 1
ATOM 1533 C CA . PHE B 1 83 ? 14.211 -7.605 -2.943 1 97.94 83 PHE B CA 1
ATOM 1534 C C . PHE B 1 83 ? 14.305 -8.758 -3.932 1 97.94 83 PHE B C 1
ATOM 1536 O O . PHE B 1 83 ? 13.609 -9.766 -3.789 1 97.94 83 PHE B O 1
ATOM 1543 N N . PRO B 1 84 ? 15.141 -8.562 -4.922 1 97.56 84 PRO B N 1
ATOM 1544 C CA . PRO B 1 84 ? 15.266 -9.664 -5.875 1 97.56 84 PRO B CA 1
ATOM 1545 C C . PRO B 1 84 ? 15.703 -10.969 -5.215 1 97.56 84 PRO B C 1
ATOM 1547 O O . PRO B 1 84 ? 16.594 -10.961 -4.359 1 97.56 84 PRO B O 1
ATOM 1550 N N . ALA B 1 85 ? 15.031 -12.055 -5.633 1 97.75 85 ALA B N 1
ATOM 1551 C CA . ALA B 1 85 ? 15.312 -13.367 -5.059 1 97.75 85 ALA B CA 1
ATOM 1552 C C . ALA B 1 85 ? 14.953 -14.477 -6.039 1 97.75 85 ALA B C 1
ATOM 1554 O O . ALA B 1 85 ? 14.523 -14.211 -7.164 1 97.75 85 ALA B O 1
ATOM 1555 N N . ASP B 1 86 ? 15.352 -15.617 -5.672 1 97 86 ASP B N 1
ATOM 1556 C CA . ASP B 1 86 ? 14.977 -16.844 -6.363 1 97 86 ASP B CA 1
ATOM 1557 C C . ASP B 1 86 ? 14.281 -17.828 -5.418 1 97 86 ASP B C 1
ATOM 1559 O O . ASP B 1 86 ? 14.789 -18.109 -4.328 1 97 86 ASP B O 1
ATOM 1563 N N . LEU B 1 87 ? 13.078 -18.172 -5.805 1 95 87 LEU B N 1
ATOM 1564 C CA . LEU B 1 87 ? 12.375 -19.203 -5.055 1 95 87 LEU B CA 1
ATOM 1565 C C . LEU B 1 87 ? 12.172 -20.453 -5.906 1 95 87 LEU B C 1
ATOM 1567 O O . LEU B 1 87 ? 11.359 -20.453 -6.832 1 95 87 LEU B O 1
ATOM 1571 N N . ASP B 1 88 ? 12.969 -21.562 -5.57 1 92.06 88 ASP B N 1
ATOM 1572 C CA . ASP B 1 88 ? 12.883 -22.828 -6.273 1 92.06 88 ASP B CA 1
ATOM 1573 C C . ASP B 1 88 ? 13.102 -22.641 -7.773 1 92.06 88 ASP B C 1
ATOM 1575 O O . ASP B 1 88 ? 12.336 -23.172 -8.586 1 92.06 88 ASP B O 1
ATOM 1579 N N . GLY B 1 89 ? 13.984 -21.797 -8.125 1 93.06 89 GLY B N 1
ATOM 1580 C CA . GLY B 1 89 ? 14.383 -21.609 -9.508 1 93.06 89 GLY B CA 1
ATO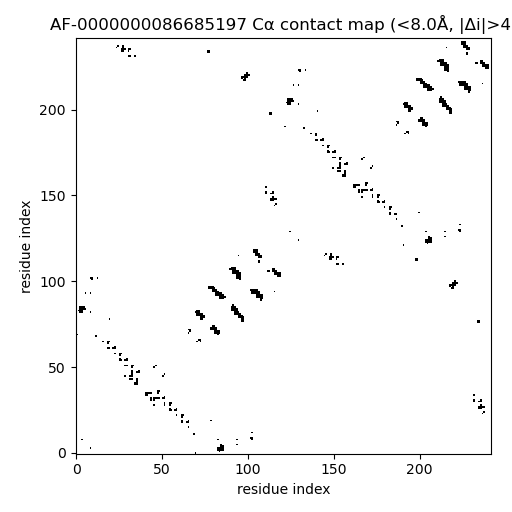M 1581 C C . GLY B 1 89 ? 13.531 -20.594 -10.242 1 93.06 89 GLY B C 1
ATOM 1582 O O . GLY B 1 89 ? 13.734 -20.344 -11.438 1 93.06 89 GLY B O 1
ATOM 1583 N N . VAL B 1 90 ? 12.57 -20.031 -9.625 1 94.06 90 VAL B N 1
ATOM 1584 C CA . VAL B 1 90 ? 11.711 -19.016 -10.227 1 94.06 90 VAL B CA 1
ATOM 1585 C C . VAL B 1 90 ? 12.125 -17.641 -9.742 1 94.06 90 VAL B C 1
ATOM 1587 O O . VAL B 1 90 ? 12.18 -17.375 -8.539 1 94.06 90 VAL B O 1
ATOM 1590 N N . PRO B 1 91 ? 12.469 -16.75 -10.656 1 96.81 91 PRO B N 1
ATOM 1591 C CA . PRO B 1 91 ? 12.789 -15.391 -10.242 1 96.81 91 PRO B CA 1
ATOM 1592 C C . PRO B 1 91 ? 11.594 -14.664 -9.617 1 96.81 91 PRO B C 1
ATOM 1594 O O . PRO B 1 91 ? 10.516 -14.625 -10.219 1 96.81 91 PRO B O 1
ATOM 1597 N N . VAL B 1 92 ? 11.844 -14.141 -8.391 1 98.06 92 VAL B N 1
ATOM 1598 C CA . VAL B 1 92 ? 10.773 -13.445 -7.688 1 98.06 92 VAL B CA 1
ATOM 1599 C C . VAL B 1 92 ? 11.312 -1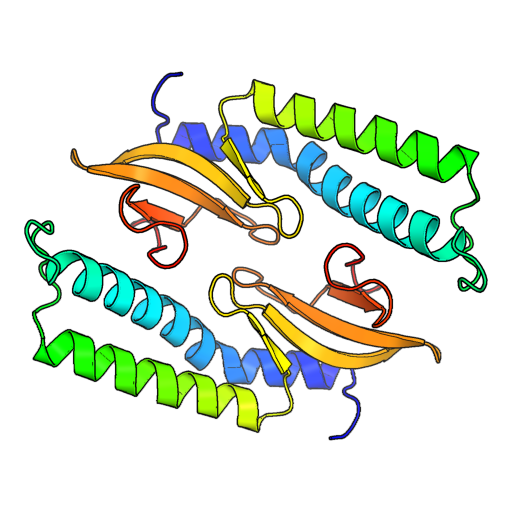2.148 -7.082 1 98.06 92 VAL B C 1
ATOM 1601 O O . VAL B 1 92 ? 12.516 -11.898 -7.105 1 98.06 92 VAL B O 1
ATOM 1604 N N . LEU B 1 93 ? 10.43 -11.344 -6.656 1 98.44 93 LEU B N 1
ATOM 1605 C CA . LEU B 1 93 ? 10.703 -10.188 -5.805 1 98.44 93 LEU B CA 1
ATOM 1606 C C . LEU B 1 93 ? 10.047 -10.359 -4.438 1 98.44 93 LEU B C 1
ATOM 1608 O O . LEU B 1 93 ? 8.828 -10.5 -4.348 1 98.44 93 LEU B O 1
ATOM 1612 N N . LEU B 1 94 ? 10.867 -10.422 -3.371 1 98.5 94 LEU B N 1
ATOM 1613 C CA . LEU B 1 94 ? 10.328 -10.305 -2.02 1 98.5 94 LEU B CA 1
ATOM 1614 C C . LEU B 1 94 ? 9.812 -8.891 -1.759 1 98.5 94 LEU B C 1
ATOM 1616 O O . LEU B 1 94 ? 10.57 -7.926 -1.834 1 98.5 94 LEU B O 1
ATOM 1620 N N . CYS B 1 95 ? 8.562 -8.844 -1.508 1 98.69 95 CYS B N 1
ATOM 1621 C CA . CYS B 1 95 ? 7.84 -7.586 -1.665 1 98.69 95 CYS B CA 1
ATOM 1622 C C . CYS B 1 95 ? 7.312 -7.09 -0.325 1 98.69 95 CYS B C 1
ATOM 1624 O O . CYS B 1 95 ? 6.57 -7.797 0.357 1 98.69 95 CYS B O 1
ATOM 1626 N N . TRP B 1 96 ? 7.648 -5.867 0.016 1 98.56 96 TRP B N 1
ATOM 1627 C CA . TRP B 1 96 ? 7.156 -5.191 1.212 1 98.56 96 TRP B CA 1
ATOM 1628 C C . TRP B 1 96 ? 6.359 -3.945 0.844 1 98.56 96 TRP B C 1
ATOM 1630 O O . TRP B 1 96 ? 6.789 -3.15 0.006 1 98.56 96 TRP B O 1
ATOM 1640 N N . LEU B 1 97 ? 5.27 -3.846 1.434 1 98.62 97 LEU B N 1
ATOM 1641 C CA . LEU B 1 97 ? 4.371 -2.715 1.229 1 98.62 97 LEU B CA 1
ATOM 1642 C C . LEU B 1 97 ? 4.277 -1.859 2.486 1 98.62 97 LEU B C 1
ATOM 1644 O O . LEU B 1 97 ? 4.176 -2.389 3.596 1 98.62 97 LEU B O 1
ATOM 1648 N N . GLU B 1 98 ? 4.32 -0.533 2.279 1 98.19 98 GLU B N 1
ATOM 1649 C CA . GLU B 1 98 ? 4.141 0.406 3.385 1 98.19 98 GLU B CA 1
ATOM 1650 C C . GLU B 1 98 ? 3.053 -0.067 4.34 1 98.19 98 GLU B C 1
ATOM 1652 O O . GLU B 1 98 ? 1.971 -0.47 3.908 1 98.19 98 GLU B O 1
ATOM 1657 N N . GLY B 1 99 ? 3.316 -0.062 5.613 1 96.06 99 GLY B N 1
ATOM 1658 C CA . GLY B 1 99 ? 2.332 -0.447 6.613 1 96.06 99 GLY B CA 1
ATOM 1659 C C . GLY B 1 99 ? 2.506 -1.87 7.109 1 96.06 99 GLY B C 1
ATOM 1660 O O . GLY B 1 99 ? 1.963 -2.242 8.148 1 96.06 99 GLY B O 1
ATOM 1661 N N . GLU B 1 100 ? 3.193 -2.67 6.332 1 97.75 100 GLU B N 1
ATOM 1662 C CA . GLU B 1 100 ? 3.424 -4.043 6.77 1 97.75 100 GLU B CA 1
ATOM 1663 C C . GLU B 1 100 ? 4.5 -4.105 7.852 1 97.75 100 GLU B C 1
ATOM 1665 O O . GLU B 1 100 ? 5.508 -3.4 7.773 1 97.75 100 GLU B O 1
ATOM 1670 N N . ALA B 1 101 ? 4.34 -4.938 8.789 1 95.19 101 ALA B N 1
ATOM 1671 C CA . ALA B 1 101 ? 5.301 -5.07 9.883 1 95.19 101 ALA B CA 1
ATOM 1672 C C . ALA B 1 101 ? 6.5 -5.91 9.461 1 95.19 101 ALA B C 1
ATOM 1674 O O . ALA B 1 101 ? 7.621 -5.676 9.914 1 95.19 101 ALA B O 1
ATOM 1675 N N . GLU B 1 102 ? 6.227 -6.887 8.641 1 96.19 102 GLU B N 1
ATOM 1676 C CA . GLU B 1 102 ? 7.25 -7.859 8.258 1 96.19 102 GLU B CA 1
ATOM 1677 C C . GLU B 1 102 ? 7.219 -8.125 6.758 1 96.19 102 GLU B C 1
ATOM 1679 O O . GLU B 1 102 ? 6.262 -7.75 6.074 1 96.19 102 GLU B O 1
ATOM 1684 N N . LEU B 1 103 ? 8.281 -8.648 6.328 1 98 103 LEU B N 1
ATOM 1685 C CA . LEU B 1 103 ? 8.352 -9.117 4.949 1 98 103 LEU B CA 1
ATOM 1686 C C . LEU B 1 103 ? 7.781 -10.531 4.828 1 98 103 LEU B C 1
ATOM 1688 O O . LEU B 1 103 ? 8.453 -11.5 5.18 1 98 103 LEU B O 1
ATOM 1692 N N . THR B 1 104 ? 6.57 -10.617 4.258 1 98 104 THR B N 1
ATOM 1693 C CA . THR B 1 104 ? 5.906 -11.914 4.238 1 98 104 THR B CA 1
ATOM 1694 C C . THR B 1 104 ? 5.297 -12.188 2.867 1 98 104 THR B C 1
ATOM 1696 O O . THR B 1 104 ? 4.508 -13.125 2.709 1 98 104 THR B O 1
ATOM 1699 N N . TRP B 1 105 ? 5.598 -11.438 1.871 1 98.56 105 TRP B N 1
ATOM 1700 C CA . TRP B 1 105 ? 4.969 -11.555 0.559 1 98.56 105 TRP B CA 1
ATOM 1701 C C . TRP B 1 105 ? 6.02 -11.57 -0.547 1 98.56 105 TRP B C 1
ATOM 1703 O O . TRP B 1 105 ? 7.164 -11.164 -0.331 1 98.56 105 TRP B O 1
ATOM 1713 N N . TYR B 1 106 ? 5.652 -12.055 -1.647 1 98.69 106 TYR B N 1
ATOM 1714 C CA . TYR B 1 106 ? 6.457 -12 -2.861 1 98.69 106 TYR B CA 1
ATOM 1715 C C . TYR B 1 106 ? 5.574 -11.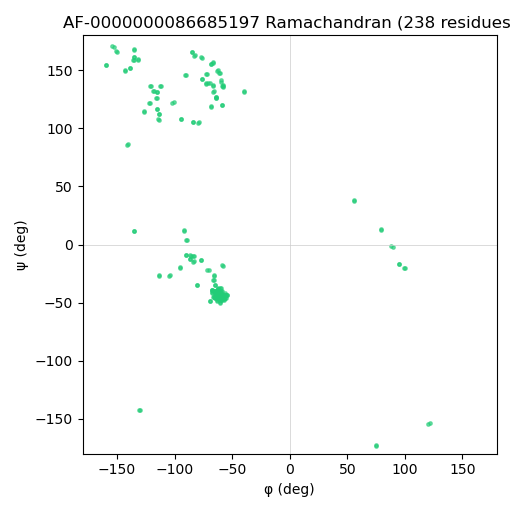984 -4.102 1 98.69 106 TYR B C 1
ATOM 1717 O O . TYR B 1 106 ? 4.367 -12.219 -4.016 1 98.69 106 TYR B O 1
ATOM 1725 N N . HIS B 1 107 ? 6.141 -11.672 -5.164 1 98.5 107 HIS B N 1
ATOM 1726 C CA . HIS B 1 107 ? 5.52 -11.914 -6.457 1 98.5 107 HIS B CA 1
ATOM 1727 C C . HIS B 1 107 ? 6.551 -12.328 -7.5 1 98.5 107 HIS B C 1
ATOM 1729 O O . HIS B 1 107 ? 7.723 -11.953 -7.402 1 98.5 107 HIS B O 1
ATOM 1735 N N . ARG B 1 108 ? 6.102 -13.094 -8.406 1 97.5 108 ARG B N 1
ATOM 1736 C CA . ARG B 1 108 ? 6.953 -13.398 -9.547 1 97.5 108 ARG B CA 1
ATOM 1737 C C . ARG B 1 108 ? 7.273 -12.133 -10.344 1 97.5 108 ARG B C 1
ATOM 1739 O O . ARG B 1 108 ? 6.438 -11.234 -10.453 1 97.5 108 ARG B O 1
ATOM 1746 N N . THR B 1 109 ? 8.438 -12.133 -10.945 1 96.25 109 THR B N 1
ATOM 1747 C CA . THR B 1 109 ? 8.875 -10.953 -11.695 1 96.25 109 THR B CA 1
ATOM 1748 C C . THR B 1 109 ? 7.977 -10.719 -12.906 1 96.25 109 THR B C 1
ATOM 1750 O O . THR B 1 109 ? 7.773 -9.578 -13.32 1 96.25 109 THR B O 1
ATOM 1753 N N . ASP B 1 110 ? 7.332 -11.797 -13.445 1 95.31 110 ASP B N 1
ATOM 1754 C CA . ASP B 1 110 ? 6.539 -11.664 -14.664 1 95.31 110 ASP B CA 1
ATOM 1755 C C . ASP B 1 110 ? 5.109 -11.234 -14.344 1 95.31 110 ASP B C 1
ATOM 1757 O O . ASP B 1 110 ? 4.363 -10.828 -15.234 1 95.31 110 ASP B O 1
ATOM 1761 N N . LEU B 1 111 ? 4.711 -11.289 -13.125 1 97 111 LEU B N 1
ATOM 1762 C CA . LEU B 1 111 ? 3.318 -11.031 -12.789 1 97 111 LEU B CA 1
ATOM 1763 C C . LEU B 1 111 ? 3.158 -9.648 -12.164 1 97 111 LEU B C 1
ATOM 1765 O O . LEU B 1 111 ? 2.08 -9.055 -12.234 1 97 111 LEU B O 1
ATOM 1769 N N . GLY B 1 112 ? 4.199 -9.172 -11.547 1 97.25 112 GLY B N 1
ATOM 1770 C CA . GLY B 1 112 ? 4.133 -7.879 -10.883 1 97.25 112 GLY B CA 1
ATOM 1771 C C . GLY B 1 112 ? 3.361 -7.918 -9.578 1 97.25 112 GLY B C 1
ATOM 1772 O O . GLY B 1 112 ? 3.014 -9 -9.086 1 97.25 112 GLY B O 1
ATOM 1773 N N . PHE B 1 113 ? 3.139 -6.777 -9 1 98.44 113 PHE B N 1
ATOM 1774 C CA . PHE B 1 113 ? 2.547 -6.613 -7.672 1 98.44 113 PHE B CA 1
ATOM 1775 C C . PHE B 1 113 ? 1.174 -7.27 -7.609 1 98.44 113 PHE B C 1
ATOM 1777 O O . PHE B 1 113 ? 0.834 -7.914 -6.617 1 98.44 113 PHE B O 1
ATOM 1784 N N . PRO B 1 114 ? 0.305 -7.105 -8.633 1 98.44 114 PRO B N 1
ATOM 1785 C CA . PRO B 1 114 ? -1.028 -7.703 -8.516 1 98.44 114 PRO B CA 1
ATOM 1786 C C . PRO B 1 114 ? -0.982 -9.219 -8.32 1 98.44 114 PRO B C 1
ATOM 1788 O O . PRO B 1 114 ? -1.985 -9.82 -7.934 1 98.44 114 PRO B O 1
ATOM 1791 N N . GLY B 1 115 ? 0.145 -9.844 -8.625 1 98.25 115 GLY B N 1
ATOM 1792 C CA . GLY B 1 115 ? 0.317 -11.273 -8.438 1 98.25 115 GLY B CA 1
ATOM 1793 C C . GLY B 1 115 ? 0.914 -11.633 -7.086 1 98.25 115 GLY B C 1
ATOM 1794 O O . GLY B 1 115 ? 1.34 -12.766 -6.871 1 98.25 115 GLY B O 1
ATOM 1795 N N . ARG B 1 116 ? 0.971 -10.711 -6.211 1 98.31 116 ARG B N 1
ATOM 1796 C CA . ARG B 1 116 ? 1.576 -10.891 -4.895 1 98.31 116 ARG B CA 1
ATOM 1797 C C . ARG B 1 116 ? 0.906 -12.023 -4.129 1 98.31 116 ARG B C 1
ATOM 1799 O O . ARG B 1 116 ? -0.321 -12.141 -4.133 1 98.31 116 ARG B O 1
ATOM 1806 N N . ARG B 1 117 ? 1.82 -12.859 -3.463 1 97.69 117 ARG B N 1
ATOM 1807 C CA . ARG B 1 117 ? 1.398 -13.992 -2.643 1 97.69 117 ARG B CA 1
ATOM 1808 C C . ARG B 1 117 ? 2.18 -14.047 -1.334 1 97.69 117 ARG B C 1
ATOM 1810 O O . ARG B 1 117 ? 3.295 -13.523 -1.251 1 97.69 117 ARG B O 1
ATOM 1817 N N . ARG B 1 118 ? 1.532 -14.75 -0.408 1 97.38 118 ARG B N 1
ATOM 1818 C CA . ARG B 1 118 ? 2.217 -14.906 0.871 1 97.38 118 ARG B CA 1
ATOM 1819 C C . ARG B 1 118 ? 3.391 -15.875 0.745 1 97.38 118 ARG B C 1
ATOM 1821 O O . ARG B 1 118 ? 3.303 -16.875 0.032 1 97.38 118 ARG B O 1
ATOM 1828 N N . LEU B 1 119 ? 4.445 -15.516 1.372 1 97 119 LEU B N 1
ATOM 1829 C CA . LEU B 1 119 ? 5.566 -16.438 1.499 1 97 119 LEU B CA 1
ATOM 1830 C C . LEU B 1 119 ? 5.195 -17.625 2.371 1 97 119 LEU B C 1
ATOM 1832 O O . LEU B 1 119 ? 4.504 -17.484 3.381 1 97 119 LEU B O 1
ATOM 1836 N N . ALA B 1 120 ? 5.602 -18.797 1.913 1 85.25 120 ALA B N 1
ATOM 1837 C CA . ALA B 1 120 ? 5.406 -19.984 2.73 1 85.25 120 ALA B CA 1
ATOM 1838 C C . ALA B 1 120 ? 6.262 -19.938 3.994 1 85.25 120 ALA B C 1
ATOM 1840 O O . ALA B 1 120 ? 7.367 -19.391 3.98 1 85.25 120 ALA B O 1
ATOM 1841 N N . ASP B 1 121 ? 5.746 -20.203 5.242 1 72.12 121 ASP B N 1
ATOM 1842 C CA . ASP B 1 121 ? 6.492 -20.25 6.496 1 72.12 121 ASP B CA 1
ATOM 1843 C C . ASP B 1 121 ? 7.723 -21.156 6.375 1 72.12 121 ASP B C 1
ATOM 1845 O O . ASP B 1 121 ? 7.727 -22.094 5.59 1 72.12 121 ASP B O 1
#

Nearest PDB structures (foldseek):
  7qho-assembly1_A  TM=3.395E-01  e=8.617E+00  Corynebacterium glutamicum ATCC 13032

InterPro domains:
  IPR018699 Protein of unknown function DUF2203 [PF09969] (3-119)
  IPR018699 Protein of unknown function DUF2203 [PIRSF016498] (2-119)

Secondary structure (DSSP, 8-state):
-PPBPHHHHHHHHHHHHHHHHHHHHHHHHHHHHHHHHSTTPPP-SS-SHHHHHHHHHHHHHHHHHHHTTT-EEEEETTEEEEEEEEETTEEEEEEEETT-SS--EEEETTT-GGG-EEPP-/-PPBPHHHHHHHHHHHHHHHHHHHHHHHHHHHHHHHHSTTPPP-SS-SHHHHHHHHHHHHHHHHHHHTTT-EEEEETTEEEEEEEEETTEEEEEEEETT-SS--EEEETT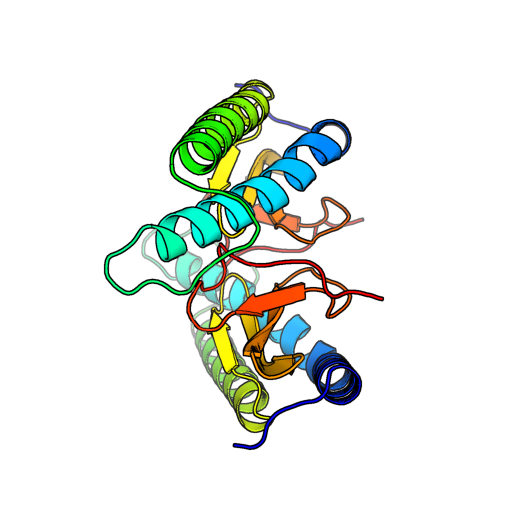T-GGG-EEPP-